Protein AF-A0ABD6PQJ9-F1 (afdb_monomer_lite)

Sequence (184 aa):
MIGGKHQQDISGNNNIQAGGDVINNITYYQNTDVDILSAIEKVLSGIYKNAQNGEEFTPIDTKSYTIENKINFNEISYFDPLEDFQEGYHYVKNQIKILSEVDPACETSITQHIKHYYRKIRRKNTNCSADKIIEKVCSEIETALIGKNTRLALEEQKAVEFVVFYIFAECKIFDKPPSDYASQ

Foldseek 3Di:
DDDDDDDDDDDDDDDPDDDDDPPPPPVPPPVLVVLLLVLLLLLLVLLLVVLPDDDDDDDDDDFDDALVLQCVVLVPPLCVVVVLLVVLLVSNVVSQVVVCVVPVCSVVSSLVSLLVLLVVQCVVCVPDRPHVSLVSSLVVSQVSSDDPDDHDDPSNSVSSSSSSSNSVRVVSDGDDDDNCSVVD

pLDDT: mean 75.44, std 20.18, range [30.66, 95.62]

Structure (mmCIF, N/CA/C/O backbone):
data_AF-A0ABD6PQJ9-F1
#
_entry.id   AF-A0ABD6PQJ9-F1
#
loop_
_atom_site.group_PDB
_atom_site.id
_atom_site.type_symbol
_atom_site.label_atom_id
_atom_site.label_alt_id
_atom_site.label_comp_id
_atom_site.label_asym_id
_atom_site.label_entity_id
_atom_site.label_seq_id
_atom_site.pdbx_PDB_ins_code
_atom_site.Cartn_x
_atom_site.Cartn_y
_atom_site.Cartn_z
_atom_site.occupancy
_atom_site.B_iso_or_equiv
_atom_site.auth_seq_id
_atom_site.auth_comp_id
_atom_site.auth_asym_id
_atom_site.auth_atom_id
_atom_site.pdbx_PDB_model_num
ATOM 1 N N . MET A 1 1 ? 26.852 38.034 -74.165 1.00 35.91 1 MET A N 1
ATOM 2 C CA . MET A 1 1 ? 28.115 37.752 -73.449 1.00 35.91 1 MET A CA 1
ATOM 3 C C . MET A 1 1 ? 27.789 37.442 -71.998 1.00 35.91 1 MET A C 1
ATOM 5 O O . MET A 1 1 ? 26.896 38.069 -71.447 1.00 35.91 1 MET A O 1
ATOM 9 N N . ILE A 1 2 ? 28.458 36.429 -71.451 1.00 37.91 2 ILE A N 1
ATOM 10 C CA . ILE A 1 2 ? 28.362 35.935 -70.069 1.00 37.91 2 ILE A CA 1
ATOM 11 C C . ILE A 1 2 ? 29.226 36.802 -69.137 1.00 37.91 2 ILE A C 1
ATOM 13 O O . ILE A 1 2 ? 30.293 37.241 -69.554 1.00 37.91 2 ILE A O 1
ATOM 17 N N . GLY A 1 3 ? 28.815 36.916 -67.867 1.00 30.66 3 GLY A N 1
ATOM 18 C CA . GLY A 1 3 ? 29.697 37.140 -66.703 1.00 30.66 3 GLY A CA 1
ATOM 19 C C . GLY A 1 3 ? 29.295 38.365 -65.874 1.00 30.66 3 GLY A C 1
ATOM 20 O O . GLY A 1 3 ? 29.015 39.406 -66.445 1.00 30.66 3 GLY A O 1
ATOM 21 N N . GLY A 1 4 ? 29.206 38.350 -64.542 1.00 32.69 4 GLY A N 1
ATOM 22 C CA . GLY A 1 4 ? 29.477 37.344 -63.515 1.00 32.69 4 GLY A CA 1
ATOM 23 C C . GLY A 1 4 ? 28.933 37.838 -62.155 1.00 32.69 4 GLY A C 1
ATOM 24 O O . GLY A 1 4 ? 28.539 38.993 -62.017 1.00 32.69 4 GLY A O 1
ATOM 25 N N . LYS A 1 5 ? 28.867 36.939 -61.166 1.00 39.75 5 LYS A N 1
ATOM 26 C CA . LYS A 1 5 ? 28.515 37.218 -59.758 1.00 39.75 5 LYS A CA 1
ATOM 27 C C . LYS A 1 5 ? 29.706 37.841 -59.005 1.00 39.75 5 LYS A C 1
ATOM 29 O O . LYS A 1 5 ? 30.825 37.427 -59.282 1.00 39.75 5 LYS A O 1
ATOM 34 N N . HIS A 1 6 ? 29.467 38.714 -58.015 1.00 36.19 6 HIS A N 1
ATOM 35 C CA . HIS A 1 6 ? 29.772 38.494 -56.580 1.00 36.19 6 HIS A CA 1
ATOM 36 C C . HIS A 1 6 ? 29.400 39.703 -55.677 1.00 36.19 6 HIS A C 1
ATOM 38 O O . HIS A 1 6 ? 29.420 40.847 -56.114 1.00 36.19 6 HIS A O 1
ATOM 44 N N . GLN A 1 7 ? 29.009 39.351 -54.441 1.00 37.91 7 GLN A N 1
ATOM 45 C CA . GLN A 1 7 ? 28.627 40.092 -53.208 1.00 37.91 7 GLN A CA 1
ATOM 46 C C . GLN A 1 7 ? 29.602 41.218 -52.783 1.00 37.91 7 GLN A C 1
ATOM 48 O O . GLN A 1 7 ? 30.703 41.251 -53.310 1.00 37.91 7 GLN A O 1
ATOM 53 N N . GLN A 1 8 ? 29.369 42.150 -51.842 1.00 38.12 8 GLN A N 1
ATOM 54 C CA . GLN A 1 8 ? 28.519 42.367 -50.641 1.00 38.12 8 GLN A CA 1
ATOM 55 C C . GLN A 1 8 ? 28.607 43.901 -50.366 1.00 38.12 8 GLN A C 1
ATOM 57 O O . GLN A 1 8 ? 29.565 44.526 -50.805 1.00 38.12 8 GLN A O 1
ATOM 62 N N . ASP A 1 9 ? 27.632 44.618 -49.810 1.00 34.25 9 ASP A N 1
ATOM 63 C CA . ASP A 1 9 ? 27.469 44.855 -48.368 1.00 34.25 9 ASP A CA 1
ATOM 64 C C . ASP A 1 9 ? 26.297 45.835 -48.203 1.00 34.25 9 ASP A C 1
ATOM 66 O O . ASP A 1 9 ? 26.314 46.904 -48.816 1.00 34.25 9 ASP A O 1
ATOM 70 N N . ILE A 1 10 ? 25.310 45.533 -47.355 1.00 43.66 10 ILE A N 1
ATOM 71 C CA . ILE A 1 10 ? 24.458 46.584 -46.785 1.00 43.66 10 ILE A CA 1
ATOM 72 C C . ILE A 1 10 ? 24.383 46.372 -45.277 1.00 43.66 10 ILE A C 1
ATOM 74 O O . ILE A 1 10 ? 23.707 45.483 -44.765 1.00 43.66 10 ILE A O 1
ATOM 78 N N . SER A 1 11 ? 25.161 47.232 -44.625 1.00 37.53 11 SER A N 1
ATOM 79 C CA . SER A 1 11 ? 25.113 47.682 -43.241 1.00 37.53 11 SER A CA 1
ATOM 80 C C . SER A 1 11 ? 23.721 47.586 -42.604 1.00 37.53 11 SER A C 1
ATOM 82 O O . SER A 1 11 ? 22.732 48.084 -43.142 1.00 37.53 11 SER A O 1
ATOM 84 N N . GLY A 1 12 ? 23.663 46.955 -41.431 1.00 36.12 12 GLY A N 1
ATOM 85 C CA . GLY A 1 12 ? 22.471 46.931 -40.597 1.00 36.12 12 GLY A CA 1
ATOM 86 C C . GLY A 1 12 ? 22.243 48.264 -39.889 1.00 36.12 12 GLY A C 1
ATOM 87 O O . GLY A 1 12 ? 23.181 48.860 -39.365 1.00 36.12 12 GLY A O 1
ATOM 88 N N . ASN A 1 13 ? 20.978 48.678 -39.802 1.00 35.19 13 ASN A N 1
ATOM 89 C CA . ASN A 1 13 ? 20.502 49.452 -38.663 1.00 35.19 13 ASN A CA 1
ATOM 90 C C . ASN A 1 13 ? 18.986 49.277 -38.458 1.00 35.19 13 ASN A C 1
ATOM 92 O O . ASN A 1 13 ? 18.188 49.599 -39.333 1.00 35.19 13 ASN A O 1
ATOM 96 N N . ASN A 1 14 ? 18.647 48.751 -37.282 1.00 49.12 14 ASN A N 1
ATOM 97 C CA . ASN A 1 14 ? 17.491 49.043 -36.434 1.00 49.12 14 ASN A CA 1
ATOM 98 C C . ASN A 1 14 ? 16.152 49.412 -37.093 1.00 49.12 14 ASN A C 1
ATOM 100 O O . ASN A 1 14 ? 15.878 50.582 -37.338 1.00 49.12 14 ASN A O 1
ATOM 104 N N . ASN A 1 15 ? 15.244 48.435 -37.144 1.00 42.53 15 ASN A N 1
ATOM 105 C CA . ASN A 1 15 ? 13.823 48.693 -36.919 1.00 42.53 15 ASN A CA 1
ATOM 106 C C . ASN A 1 15 ? 13.343 47.823 -35.755 1.00 42.53 15 ASN A C 1
ATOM 108 O O . ASN A 1 15 ? 13.145 46.617 -35.888 1.00 42.53 15 ASN A O 1
ATOM 112 N N . ILE A 1 16 ? 13.179 48.465 -34.597 1.00 52.53 16 ILE A N 1
ATOM 113 C CA . ILE A 1 16 ? 12.363 47.963 -33.495 1.00 52.53 16 ILE A CA 1
ATOM 114 C C . ILE A 1 16 ? 10.927 47.991 -34.015 1.00 52.53 16 ILE A C 1
ATOM 116 O O . ILE A 1 16 ? 10.339 49.063 -34.154 1.00 52.53 16 ILE A O 1
ATOM 120 N N . GLN A 1 17 ? 10.384 46.825 -34.360 1.00 41.28 17 GLN A N 1
ATOM 121 C CA . GLN A 1 17 ? 8.992 46.695 -34.763 1.00 41.28 17 GLN A CA 1
ATOM 122 C C . GLN A 1 17 ? 8.192 46.108 -33.602 1.00 41.28 17 GLN A C 1
ATOM 124 O O . GLN A 1 17 ? 8.378 44.962 -33.203 1.00 41.28 17 GLN A O 1
ATOM 129 N N . ALA A 1 18 ? 7.323 46.954 -33.051 1.00 48.88 18 ALA A N 1
ATOM 130 C CA . ALA A 1 18 ? 6.276 46.592 -32.116 1.00 48.88 18 ALA A CA 1
ATOM 131 C C . ALA A 1 18 ? 5.335 45.554 -32.744 1.00 48.88 18 ALA A C 1
ATOM 133 O O . ALA A 1 18 ? 4.901 45.715 -33.886 1.00 48.88 18 ALA A O 1
ATOM 134 N N . GLY A 1 19 ? 4.990 44.518 -31.984 1.00 32.66 19 GLY A N 1
ATOM 135 C CA . GLY A 1 19 ? 4.038 43.510 -32.423 1.00 32.66 19 GLY A CA 1
ATOM 136 C C . GLY A 1 19 ? 3.718 42.515 -31.323 1.00 32.66 19 GLY A C 1
ATOM 137 O O . GLY A 1 19 ? 4.463 41.564 -31.154 1.00 32.66 19 GLY A O 1
ATOM 138 N N . GLY A 1 20 ? 2.604 42.768 -30.631 1.00 34.31 20 GLY A N 1
ATOM 139 C CA . GLY A 1 20 ? 1.699 41.764 -30.065 1.00 34.31 20 GLY A CA 1
ATOM 140 C C . GLY A 1 20 ? 2.234 40.858 -28.960 1.00 34.31 20 GLY A C 1
ATOM 141 O O . GLY A 1 20 ? 3.180 40.103 -29.153 1.00 34.31 20 GLY A O 1
ATOM 142 N N . ASP A 1 21 ? 1.526 40.851 -27.832 1.00 46.44 21 ASP A N 1
ATOM 143 C CA . ASP A 1 21 ? 1.506 39.715 -26.915 1.00 46.44 21 ASP A CA 1
ATOM 144 C C . ASP A 1 21 ? 1.370 38.408 -27.705 1.00 46.44 21 ASP A C 1
ATOM 146 O O . ASP A 1 21 ? 0.304 38.079 -28.226 1.00 46.44 21 ASP A O 1
ATOM 150 N N . VAL A 1 22 ? 2.447 37.635 -27.757 1.00 43.25 22 VAL A N 1
ATOM 151 C CA . VAL A 1 22 ? 2.340 36.190 -27.897 1.00 43.25 22 VAL A CA 1
ATOM 152 C C . VAL A 1 22 ? 2.873 35.629 -26.597 1.00 43.25 22 VAL A C 1
ATOM 154 O O . VAL A 1 22 ? 4.026 35.219 -26.475 1.00 43.25 22 VAL A O 1
ATOM 157 N N . ILE A 1 23 ? 2.003 35.666 -25.588 1.00 39.78 23 ILE A N 1
ATOM 158 C CA . ILE A 1 23 ? 2.077 34.736 -24.473 1.00 39.78 23 ILE A CA 1
ATOM 159 C C . ILE A 1 23 ? 2.027 33.357 -25.129 1.00 39.78 23 ILE A C 1
ATOM 161 O O . ILE A 1 23 ? 0.961 32.870 -25.508 1.00 39.78 23 ILE A O 1
ATOM 165 N N . ASN A 1 24 ? 3.196 32.752 -25.328 1.00 37.09 24 ASN A N 1
ATOM 166 C CA . ASN A 1 24 ? 3.312 31.332 -25.606 1.00 37.09 24 ASN A CA 1
ATOM 167 C C . ASN A 1 24 ? 2.834 30.607 -24.343 1.00 37.09 24 ASN A C 1
ATOM 169 O O . ASN A 1 24 ? 3.630 30.114 -23.548 1.00 37.09 24 ASN A O 1
ATOM 173 N N . ASN A 1 25 ? 1.514 30.527 -24.174 1.00 45.28 25 ASN A N 1
ATOM 174 C CA . ASN A 1 25 ? 0.867 29.465 -23.425 1.00 45.28 25 ASN A CA 1
ATOM 175 C C . ASN A 1 25 ? 1.074 28.178 -24.229 1.00 45.28 25 ASN A C 1
ATOM 177 O O . ASN A 1 25 ? 0.141 27.598 -24.779 1.00 45.28 25 ASN A O 1
ATOM 181 N N . ILE A 1 26 ? 2.329 27.732 -24.315 1.00 42.25 26 ILE A N 1
ATOM 182 C CA . ILE A 1 26 ? 2.603 26.315 -24.465 1.00 42.25 26 ILE A CA 1
ATOM 183 C C . ILE A 1 26 ? 2.227 25.753 -23.104 1.00 42.25 26 ILE A C 1
ATOM 185 O O . ILE A 1 26 ? 3.038 25.697 -22.180 1.00 42.25 26 ILE A O 1
ATOM 189 N N . THR A 1 27 ? 0.947 25.426 -22.959 1.00 41.31 27 THR A N 1
ATOM 190 C CA . THR A 1 27 ? 0.491 24.500 -21.940 1.00 41.31 27 THR A CA 1
ATOM 191 C C . THR A 1 27 ? 1.287 23.227 -22.197 1.00 41.31 27 THR A C 1
ATOM 193 O O . THR A 1 27 ? 0.982 22.467 -23.116 1.00 41.31 27 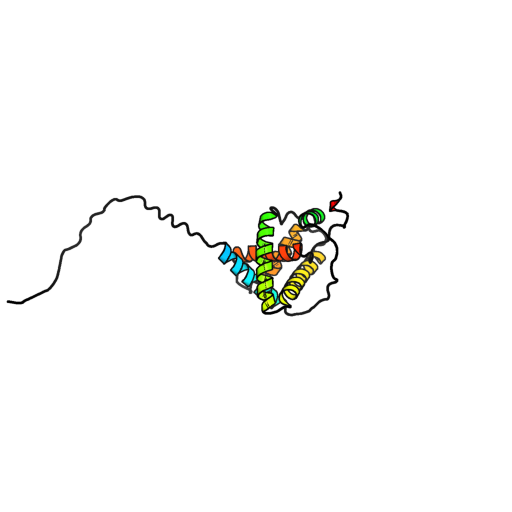THR A O 1
ATOM 196 N N . TYR A 1 28 ? 2.373 23.036 -21.448 1.00 39.91 28 TYR A N 1
ATOM 197 C CA . TYR A 1 28 ? 2.936 21.714 -21.254 1.00 39.91 28 TYR A CA 1
ATOM 198 C C . TYR A 1 28 ? 1.812 20.909 -20.611 1.00 39.91 28 TYR A C 1
ATOM 200 O O . TYR A 1 28 ? 1.615 20.953 -19.400 1.00 39.91 28 TYR A O 1
ATOM 208 N N . TYR A 1 29 ? 1.036 20.210 -21.433 1.00 38.34 29 TYR A N 1
ATOM 209 C CA . TYR A 1 29 ? 0.381 18.998 -20.986 1.00 38.34 29 TYR A CA 1
ATOM 210 C C . TYR A 1 29 ? 1.526 18.045 -20.642 1.00 38.34 29 TYR A C 1
ATOM 212 O O . TYR A 1 29 ? 2.012 17.304 -21.496 1.00 38.34 29 TYR A O 1
ATOM 220 N N . GLN A 1 30 ? 2.049 18.146 -19.415 1.00 47.19 30 GLN A N 1
ATOM 221 C CA . GLN A 1 30 ? 2.782 17.033 -18.835 1.00 47.19 30 GLN A CA 1
ATOM 222 C C . GLN A 1 30 ? 1.810 15.858 -18.899 1.00 47.19 30 GLN A C 1
ATOM 224 O O . GLN A 1 30 ? 0.688 15.962 -18.405 1.00 47.19 30 GLN A O 1
ATOM 229 N N . ASN A 1 31 ? 2.193 14.791 -19.596 1.00 54.22 31 ASN A N 1
ATOM 230 C CA . ASN A 1 31 ? 1.459 13.534 -19.569 1.00 54.22 31 ASN A CA 1
ATOM 231 C C . ASN A 1 31 ? 1.648 12.936 -18.170 1.00 54.22 31 ASN A C 1
ATOM 233 O O . ASN A 1 31 ? 2.436 12.011 -17.986 1.00 54.22 31 ASN A O 1
ATOM 237 N N . THR A 1 32 ? 0.944 13.495 -17.186 1.00 59.69 32 THR A N 1
ATOM 238 C CA . THR A 1 32 ? 0.988 13.090 -15.777 1.00 59.69 32 THR A CA 1
ATOM 239 C C . THR A 1 32 ? 0.762 11.591 -15.622 1.00 59.69 32 THR A C 1
ATOM 241 O O . THR A 1 32 ? 1.378 10.961 -14.767 1.00 59.69 32 THR A O 1
ATOM 244 N N . ASP A 1 33 ? -0.049 11.007 -16.505 1.00 58.62 33 ASP A N 1
ATOM 245 C CA . ASP A 1 33 ? -0.405 9.588 -16.494 1.00 58.62 33 ASP A CA 1
ATOM 246 C C . ASP A 1 33 ? 0.759 8.689 -16.943 1.00 58.62 33 ASP A C 1
ATOM 248 O O . ASP A 1 33 ? 0.963 7.597 -16.415 1.00 58.62 33 ASP A O 1
ATOM 252 N N . VAL A 1 34 ? 1.572 9.145 -17.900 1.00 66.06 34 VAL A N 1
ATOM 253 C CA . VAL A 1 34 ? 2.774 8.408 -18.326 1.00 66.06 34 VAL A CA 1
ATOM 254 C C . VAL A 1 34 ? 3.842 8.485 -17.236 1.00 66.06 34 VAL A C 1
ATOM 256 O O . VAL A 1 34 ? 4.491 7.480 -16.931 1.00 66.06 34 VAL A O 1
ATOM 259 N N . ASP A 1 35 ? 3.978 9.654 -16.610 1.00 79.00 35 ASP A N 1
ATOM 260 C CA . ASP A 1 35 ? 4.952 9.886 -15.546 1.00 79.00 35 ASP A CA 1
ATOM 261 C C . ASP A 1 35 ? 4.614 9.066 -14.286 1.00 79.00 35 ASP A C 1
ATOM 263 O O . ASP A 1 35 ? 5.501 8.424 -13.715 1.00 79.00 35 ASP A O 1
ATOM 267 N N . ILE A 1 36 ? 3.332 8.979 -13.898 1.00 81.88 36 ILE A N 1
ATOM 268 C CA . ILE A 1 36 ? 2.909 8.176 -12.739 1.00 81.88 36 ILE A CA 1
ATOM 269 C C . ILE A 1 36 ? 3.017 6.668 -12.995 1.00 81.88 36 ILE A C 1
ATOM 271 O O . ILE A 1 36 ? 3.452 5.938 -12.107 1.00 81.88 36 ILE A O 1
ATOM 275 N N . LEU A 1 37 ? 2.691 6.174 -14.197 1.00 81.75 37 LEU A N 1
ATOM 276 C CA . LEU A 1 37 ? 2.834 4.747 -14.520 1.00 81.75 37 LEU A CA 1
ATOM 277 C C . LEU A 1 37 ? 4.299 4.300 -14.472 1.00 81.75 37 LEU A C 1
ATOM 279 O O . LEU A 1 37 ? 4.600 3.248 -13.906 1.00 81.75 37 LEU A O 1
ATOM 283 N N . SER A 1 38 ? 5.201 5.122 -15.011 1.00 82.88 38 SER A N 1
ATOM 284 C CA . SER A 1 38 ? 6.649 4.903 -14.936 1.00 82.88 38 SER A CA 1
ATOM 285 C C . SER A 1 38 ? 7.150 4.921 -13.484 1.00 82.88 38 SER A C 1
ATOM 287 O O . SER A 1 38 ? 7.932 4.059 -13.070 1.00 82.88 38 SER A O 1
ATOM 289 N N . ALA A 1 39 ? 6.649 5.855 -12.668 1.00 84.81 39 ALA A N 1
ATOM 290 C CA . ALA A 1 39 ? 6.971 5.917 -11.246 1.00 84.81 39 ALA A CA 1
ATOM 291 C C . ALA A 1 39 ? 6.498 4.664 -10.486 1.00 84.81 39 ALA A C 1
ATOM 293 O O . ALA A 1 39 ? 7.264 4.098 -9.702 1.00 84.81 39 ALA A O 1
ATOM 294 N N . ILE A 1 40 ? 5.281 4.178 -10.761 1.00 86.94 40 ILE A N 1
ATOM 295 C CA . ILE A 1 40 ? 4.742 2.933 -10.190 1.00 86.94 40 ILE A CA 1
ATOM 296 C C . ILE A 1 40 ? 5.612 1.736 -10.576 1.00 86.94 40 ILE A C 1
ATOM 298 O O . ILE A 1 40 ? 6.006 0.967 -9.697 1.00 86.94 40 ILE A O 1
ATOM 302 N N . GLU A 1 41 ? 5.958 1.586 -11.856 1.00 87.62 41 GLU A N 1
ATOM 303 C CA . GLU A 1 41 ? 6.831 0.502 -12.322 1.00 87.62 41 GLU A CA 1
ATOM 304 C C . GLU A 1 41 ? 8.178 0.516 -11.582 1.00 87.62 41 GLU A C 1
ATOM 306 O O . GLU A 1 41 ? 8.652 -0.524 -11.103 1.00 87.62 41 GLU A O 1
ATOM 311 N N . LYS A 1 42 ? 8.777 1.702 -11.424 1.00 87.56 42 LYS A N 1
ATOM 312 C CA . LYS A 1 42 ? 10.055 1.875 -10.727 1.00 87.56 42 LYS A CA 1
ATOM 313 C C . LYS A 1 42 ? 9.961 1.534 -9.238 1.00 87.56 42 LYS A C 1
ATOM 315 O O . LYS A 1 42 ? 10.840 0.830 -8.729 1.00 87.56 42 LYS A O 1
ATOM 320 N N . VAL A 1 43 ? 8.905 1.978 -8.552 1.00 87.88 43 VAL A N 1
ATOM 321 C CA . VAL A 1 43 ? 8.642 1.659 -7.138 1.00 87.88 43 VAL A CA 1
ATOM 322 C C . VAL A 1 43 ? 8.446 0.156 -6.949 1.00 87.88 43 VAL A C 1
ATOM 324 O O . VAL A 1 43 ? 9.137 -0.448 -6.126 1.00 87.88 43 VAL A O 1
ATOM 327 N N . LEU A 1 44 ? 7.572 -0.471 -7.742 1.00 86.81 44 LEU A N 1
ATOM 328 C CA . LEU A 1 44 ? 7.308 -1.912 -7.669 1.00 86.81 44 LEU A CA 1
ATOM 329 C C . LEU A 1 44 ? 8.581 -2.722 -7.929 1.00 86.81 44 LEU A C 1
ATOM 331 O O . LEU A 1 44 ? 8.907 -3.623 -7.156 1.00 86.81 44 LEU A O 1
ATOM 335 N N . SER A 1 45 ? 9.352 -2.351 -8.953 1.00 84.00 45 SER A N 1
ATOM 336 C CA . SER A 1 45 ? 10.631 -2.990 -9.274 1.00 84.00 45 SER A CA 1
ATOM 337 C C . SER A 1 45 ? 11.647 -2.869 -8.137 1.00 84.00 45 SER A C 1
ATOM 339 O O . SER A 1 45 ? 12.390 -3.813 -7.862 1.00 84.00 45 SER A O 1
ATOM 341 N N . GLY A 1 46 ? 11.704 -1.715 -7.467 1.00 81.31 46 GLY A N 1
ATOM 342 C CA . GLY A 1 46 ? 12.584 -1.498 -6.320 1.00 81.31 46 GLY A CA 1
ATOM 343 C C . GLY A 1 46 ? 12.170 -2.318 -5.096 1.00 81.31 46 GLY A C 1
ATOM 344 O O . GLY A 1 46 ? 13.013 -2.990 -4.501 1.00 81.31 46 GLY A O 1
ATOM 345 N N . ILE A 1 47 ? 10.872 -2.341 -4.769 1.00 81.12 47 ILE A N 1
ATOM 346 C CA . ILE A 1 47 ? 10.327 -3.173 -3.684 1.00 81.12 47 ILE A CA 1
ATOM 347 C C . ILE A 1 47 ? 10.620 -4.646 -3.963 1.00 81.12 47 ILE A C 1
ATOM 349 O O . ILE A 1 47 ? 11.122 -5.352 -3.092 1.00 81.12 47 ILE A O 1
ATOM 353 N N . TYR A 1 48 ? 10.352 -5.100 -5.186 1.00 81.31 48 TYR A N 1
ATOM 354 C CA . TYR A 1 48 ? 10.558 -6.483 -5.590 1.00 81.31 48 TYR A CA 1
ATOM 355 C C . TYR A 1 48 ? 12.032 -6.910 -5.472 1.00 81.31 48 TYR A C 1
ATOM 357 O O . TYR A 1 48 ? 12.326 -7.953 -4.885 1.00 81.31 48 TYR A O 1
ATOM 365 N N . LYS A 1 49 ? 12.979 -6.068 -5.913 1.00 82.19 49 LYS A N 1
ATOM 366 C CA . LYS A 1 49 ? 14.424 -6.301 -5.711 1.00 82.19 49 LYS A CA 1
ATOM 367 C C . LYS A 1 49 ? 14.793 -6.434 -4.232 1.00 82.19 49 LYS A C 1
ATOM 369 O O . LYS A 1 49 ? 15.589 -7.302 -3.877 1.00 82.19 49 LYS A O 1
ATOM 374 N N . ASN A 1 50 ? 14.198 -5.611 -3.371 1.00 75.94 50 ASN A N 1
ATOM 375 C CA . ASN A 1 50 ? 14.428 -5.645 -1.925 1.00 75.94 50 ASN A CA 1
ATOM 376 C C . ASN A 1 50 ? 13.742 -6.841 -1.231 1.00 75.94 50 ASN A C 1
ATOM 378 O O . ASN A 1 50 ? 14.117 -7.209 -0.115 1.00 75.94 50 ASN A O 1
ATOM 382 N N . ALA A 1 51 ? 12.748 -7.455 -1.876 1.00 70.44 51 ALA A N 1
ATOM 383 C CA . ALA A 1 51 ? 11.910 -8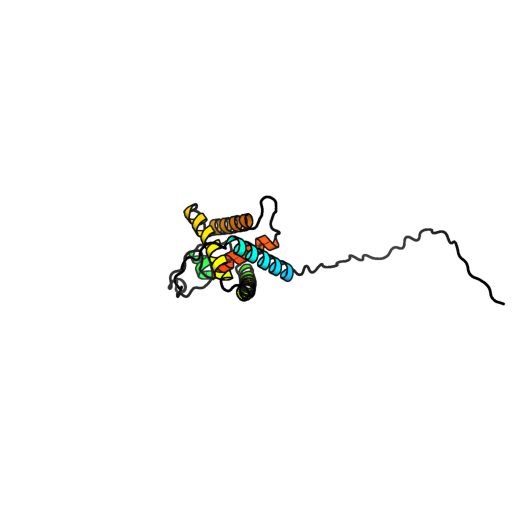.521 -1.335 1.00 70.44 51 ALA A CA 1
ATOM 384 C C . ALA A 1 51 ? 12.435 -9.947 -1.573 1.00 70.44 51 ALA A C 1
ATOM 386 O O . ALA A 1 51 ? 11.808 -10.890 -1.099 1.00 70.44 51 ALA A O 1
ATOM 387 N N . GLN A 1 52 ? 13.566 -10.123 -2.266 1.00 61.81 52 GLN A N 1
ATOM 388 C CA . GLN A 1 52 ? 14.127 -11.416 -2.709 1.00 61.81 52 GLN A CA 1
ATOM 389 C C . GLN A 1 52 ? 14.539 -12.410 -1.589 1.00 61.81 52 GLN A C 1
ATOM 391 O O . GLN A 1 52 ? 15.315 -13.327 -1.830 1.00 61.81 52 GLN A O 1
ATOM 396 N N . ASN A 1 53 ? 14.007 -12.294 -0.369 1.00 47.66 53 ASN A N 1
ATOM 397 C CA . ASN A 1 53 ? 14.180 -13.272 0.702 1.00 47.66 53 ASN A CA 1
ATOM 398 C C . ASN A 1 53 ? 12.850 -13.583 1.415 1.00 47.66 53 ASN A C 1
ATOM 400 O O . ASN A 1 53 ? 12.361 -12.778 2.206 1.00 47.66 53 ASN A O 1
ATOM 404 N N . GLY A 1 54 ? 12.354 -14.809 1.207 1.00 44.25 54 GLY A N 1
ATOM 405 C CA . GLY A 1 54 ? 11.440 -15.516 2.112 1.00 44.25 54 GLY A CA 1
ATOM 406 C C . GLY A 1 54 ? 9.965 -15.516 1.709 1.00 44.25 54 GLY A C 1
ATOM 407 O O . GLY A 1 54 ? 9.247 -14.545 1.935 1.00 44.25 54 GLY A O 1
ATOM 408 N N . GLU A 1 55 ? 9.485 -16.656 1.208 1.00 40.31 55 GLU A N 1
ATOM 409 C CA . GLU A 1 55 ? 8.052 -16.953 1.160 1.00 40.31 55 GLU A CA 1
ATOM 410 C C . GLU A 1 55 ? 7.553 -17.340 2.557 1.00 40.31 55 GLU A C 1
ATOM 412 O O . GLU A 1 55 ? 8.053 -18.275 3.182 1.00 40.31 55 GLU A O 1
ATOM 417 N N . GLU A 1 56 ? 6.538 -16.632 3.049 1.00 46.84 56 GLU A N 1
ATOM 418 C CA . GLU A 1 56 ? 5.824 -16.987 4.274 1.00 46.84 56 GLU A CA 1
ATOM 419 C C . GLU A 1 56 ? 4.355 -17.251 3.922 1.00 46.84 56 GLU A C 1
ATOM 421 O O . GLU A 1 56 ? 3.670 -16.384 3.365 1.00 46.84 56 GLU A O 1
ATOM 426 N N . PHE A 1 57 ? 3.880 -18.460 4.237 1.00 38.66 57 PHE A N 1
ATOM 427 C CA . PHE A 1 57 ? 2.520 -18.930 3.966 1.00 38.66 57 PHE A CA 1
ATOM 428 C C . PHE A 1 57 ? 1.462 -17.936 4.471 1.00 38.66 57 PHE A C 1
ATOM 430 O O . PHE A 1 57 ? 1.518 -17.458 5.607 1.00 38.66 57 PHE A O 1
ATOM 437 N N . THR A 1 58 ? 0.459 -17.654 3.636 1.00 44.84 58 THR A N 1
ATOM 438 C CA . THR A 1 58 ? -0.720 -16.874 4.033 1.00 44.84 58 THR A CA 1
ATOM 439 C C . THR A 1 58 ? -1.986 -17.708 3.846 1.00 44.84 58 THR A C 1
ATOM 441 O O . THR A 1 58 ? -2.201 -18.217 2.748 1.00 44.84 58 THR A O 1
ATOM 444 N N . PRO A 1 59 ? -2.826 -17.865 4.887 1.00 41.94 59 PRO A N 1
ATOM 445 C CA . PRO A 1 59 ? -4.136 -18.494 4.749 1.00 41.94 59 PRO A CA 1
ATOM 446 C C . PRO A 1 59 ? -5.018 -17.742 3.746 1.00 41.94 59 PRO A C 1
ATOM 448 O O . PRO A 1 59 ? -4.984 -16.510 3.695 1.00 41.94 59 PRO A O 1
ATOM 451 N N . ILE A 1 60 ? -5.831 -18.487 2.991 1.00 40.41 60 ILE A N 1
ATOM 452 C CA . ILE A 1 60 ? -6.814 -17.931 2.053 1.00 40.41 60 ILE A CA 1
ATOM 453 C C . ILE A 1 60 ? -7.909 -17.210 2.840 1.00 40.41 60 ILE A C 1
ATOM 455 O O . ILE A 1 60 ? -8.442 -17.721 3.825 1.00 40.41 60 ILE A O 1
ATOM 459 N N . ASP A 1 61 ? -8.226 -16.009 2.385 1.00 47.97 61 ASP A N 1
ATOM 460 C CA . ASP A 1 61 ? -9.194 -15.111 2.985 1.00 47.97 61 ASP A CA 1
ATOM 461 C C . ASP A 1 61 ? -10.535 -15.180 2.251 1.00 47.97 61 ASP A C 1
ATOM 463 O O . ASP A 1 61 ? -10.576 -15.003 1.038 1.00 47.97 61 ASP A O 1
ATOM 467 N N . THR A 1 62 ? -11.623 -15.449 2.974 1.00 50.41 62 THR A N 1
ATOM 468 C CA . THR A 1 62 ? -12.944 -15.743 2.386 1.00 50.41 62 THR A CA 1
ATOM 469 C C . THR A 1 62 ? -14.060 -14.786 2.820 1.00 50.41 62 THR A C 1
ATOM 471 O O . THR A 1 62 ? -15.216 -15.007 2.464 1.00 50.41 62 THR A O 1
ATOM 474 N N . LYS A 1 63 ? -13.764 -13.730 3.593 1.00 60.25 63 LYS A N 1
ATOM 475 C CA . LYS A 1 63 ? -14.790 -12.798 4.104 1.00 60.25 63 LYS A CA 1
ATOM 476 C C . LYS A 1 63 ? -14.996 -11.605 3.166 1.00 60.25 63 LYS A C 1
ATOM 478 O O . LYS A 1 63 ? -14.033 -10.949 2.789 1.00 60.25 63 LYS A O 1
ATOM 483 N N . SER A 1 64 ? -16.253 -11.288 2.850 1.00 67.38 64 SER A N 1
ATOM 484 C CA . SER A 1 64 ? -16.633 -10.108 2.061 1.00 67.38 64 SER A CA 1
ATOM 485 C C . SER A 1 64 ? -16.626 -8.827 2.904 1.00 67.38 64 SER A C 1
ATOM 487 O O . SER A 1 64 ? -17.197 -8.812 3.993 1.00 67.38 64 SER A O 1
ATOM 489 N N . TYR A 1 65 ? -16.036 -7.749 2.387 1.00 75.12 65 TYR A N 1
ATOM 490 C CA . TYR A 1 65 ? -16.057 -6.393 2.956 1.00 75.12 65 TYR A CA 1
ATOM 491 C C . TYR A 1 65 ? -15.902 -5.359 1.823 1.00 75.12 65 TYR A C 1
ATOM 493 O O . TYR A 1 65 ? -15.529 -5.729 0.709 1.00 75.12 65 TYR A O 1
ATOM 501 N N . THR A 1 66 ? -16.163 -4.078 2.101 1.00 83.69 66 THR A N 1
ATOM 502 C CA . THR A 1 66 ? -15.818 -2.963 1.198 1.00 83.69 66 THR A CA 1
ATOM 503 C C . THR A 1 66 ? -14.618 -2.187 1.743 1.00 83.69 66 THR A C 1
ATOM 505 O O . THR A 1 66 ? -14.353 -2.220 2.950 1.00 83.69 66 THR A O 1
ATOM 508 N N . ILE A 1 67 ? -13.876 -1.497 0.875 1.00 84.75 67 ILE A N 1
ATOM 509 C CA . ILE A 1 67 ? -12.694 -0.723 1.286 1.00 84.75 67 ILE A CA 1
ATOM 510 C C . ILE A 1 67 ? -13.098 0.357 2.301 1.00 84.75 67 ILE A C 1
ATOM 512 O O . ILE A 1 67 ? -12.432 0.508 3.321 1.00 84.75 67 ILE A O 1
ATOM 516 N N . GLU A 1 68 ? -14.238 1.011 2.093 1.00 87.44 68 GLU A N 1
ATOM 517 C CA . GLU A 1 68 ? -14.832 2.020 2.977 1.00 87.44 68 GLU A CA 1
ATOM 518 C C . GLU A 1 68 ? -15.103 1.446 4.372 1.00 87.44 68 GLU A C 1
ATOM 520 O O . GLU A 1 68 ? -14.705 2.027 5.377 1.00 87.44 68 GLU A O 1
ATOM 525 N N . ASN A 1 69 ? -15.694 0.248 4.451 1.00 87.38 69 ASN A N 1
ATOM 526 C CA . ASN A 1 69 ? -15.933 -0.421 5.730 1.00 87.38 69 ASN A CA 1
ATOM 527 C C . ASN A 1 69 ? -14.630 -0.719 6.470 1.00 87.38 69 ASN A C 1
ATOM 529 O O . ASN A 1 69 ? -14.568 -0.641 7.696 1.00 87.38 69 ASN A O 1
ATOM 533 N N . LYS A 1 70 ? -13.571 -1.057 5.733 1.00 88.94 70 LYS A N 1
ATOM 534 C CA . LYS A 1 70 ? -12.258 -1.292 6.323 1.00 88.94 70 LYS A CA 1
ATOM 535 C C . LYS A 1 70 ? -11.598 0.006 6.795 1.00 88.94 70 LYS A C 1
ATOM 537 O O . LYS A 1 70 ? -10.976 -0.008 7.856 1.00 88.94 70 LYS A O 1
ATOM 542 N N . ILE A 1 71 ? -11.730 1.092 6.036 1.00 89.31 71 ILE A N 1
ATOM 543 C CA . ILE A 1 71 ? -11.259 2.432 6.412 1.00 89.31 71 ILE A CA 1
ATOM 544 C C . ILE A 1 71 ? -11.946 2.873 7.705 1.00 89.31 71 ILE A C 1
ATOM 546 O O . ILE A 1 71 ? -11.258 3.169 8.679 1.00 89.31 71 ILE A O 1
ATOM 550 N N . ASN A 1 72 ? -13.277 2.792 7.751 1.00 89.88 72 ASN A N 1
ATOM 551 C CA . ASN A 1 72 ? -14.075 3.163 8.918 1.00 89.88 72 ASN A CA 1
ATOM 552 C C . ASN A 1 72 ? -13.727 2.307 10.143 1.00 89.88 72 ASN A C 1
ATOM 554 O O . ASN A 1 72 ? -13.498 2.841 11.224 1.00 89.88 72 ASN A O 1
ATOM 558 N N . PHE A 1 73 ? -13.618 0.985 9.979 1.00 91.75 73 PHE A N 1
ATOM 559 C CA . PHE A 1 73 ? -13.294 0.076 11.082 1.00 91.75 73 PHE A CA 1
ATOM 560 C C . PHE A 1 73 ? -11.896 0.304 11.674 1.00 91.75 73 PHE A C 1
ATOM 562 O O . PHE A 1 73 ? -11.693 0.090 12.866 1.00 91.75 73 PHE A O 1
ATOM 569 N N . ASN A 1 74 ? -10.928 0.716 10.851 1.00 90.62 74 ASN A N 1
ATOM 570 C CA . ASN A 1 74 ? -9.568 1.014 11.306 1.00 90.62 74 ASN A CA 1
ATOM 571 C C . ASN A 1 74 ? -9.354 2.508 11.608 1.00 90.62 74 ASN A C 1
ATOM 573 O O . ASN A 1 74 ? -8.219 2.885 11.897 1.00 90.62 74 ASN A O 1
ATOM 577 N N . GLU A 1 75 ? -10.407 3.332 11.535 1.00 92.94 75 GLU A N 1
ATOM 578 C CA . GLU A 1 75 ? -10.368 4.782 11.772 1.00 92.94 75 GLU A CA 1
ATOM 579 C C . GLU A 1 75 ? -9.274 5.486 10.941 1.00 92.94 75 GLU A C 1
ATOM 581 O O . GLU A 1 75 ? -8.470 6.261 11.460 1.00 92.94 75 GLU A O 1
ATOM 586 N N . ILE A 1 76 ? -9.201 5.159 9.646 1.00 93.06 76 ILE A N 1
ATOM 587 C CA . ILE A 1 76 ? -8.191 5.694 8.722 1.00 93.06 76 ILE A CA 1
ATOM 588 C C . ILE A 1 76 ? -8.728 6.961 8.054 1.00 93.06 76 ILE A C 1
ATOM 590 O O . ILE A 1 76 ? -9.752 6.909 7.382 1.00 93.06 76 ILE A O 1
ATOM 594 N N . SER A 1 77 ? -8.013 8.076 8.182 1.00 94.56 77 SER A N 1
ATOM 595 C CA . SER A 1 77 ? -8.288 9.307 7.426 1.00 94.56 77 SER A CA 1
ATOM 596 C C . SER A 1 77 ? -7.254 9.583 6.332 1.00 94.56 77 SER A C 1
ATOM 598 O O . SER A 1 77 ? -7.491 10.407 5.458 1.00 94.56 77 SER A O 1
ATOM 600 N N . TYR A 1 78 ? -6.136 8.846 6.322 1.00 94.19 78 TYR A N 1
ATOM 601 C CA . TYR A 1 78 ? -5.050 9.006 5.346 1.00 94.19 78 TYR A CA 1
ATOM 602 C C . TYR A 1 78 ? -5.512 8.896 3.884 1.00 94.19 78 TYR A C 1
ATOM 604 O O . TYR A 1 78 ? -4.934 9.520 3.004 1.00 94.19 78 TYR A O 1
ATOM 612 N N . PHE A 1 79 ? -6.536 8.081 3.623 1.00 90.94 79 PHE A N 1
ATOM 613 C CA . PHE A 1 79 ? -7.041 7.816 2.275 1.00 90.94 79 PHE A CA 1
ATOM 614 C C . PHE A 1 79 ? -8.211 8.726 1.871 1.00 90.94 79 PHE A C 1
ATOM 616 O O . PHE A 1 79 ? -8.998 8.330 1.022 1.00 90.94 79 PHE A O 1
ATOM 623 N N . ASP A 1 80 ? -8.373 9.895 2.495 1.00 89.56 80 ASP A N 1
ATOM 624 C CA . ASP A 1 80 ? -9.402 10.882 2.141 1.00 89.56 80 ASP A CA 1
ATOM 625 C C . ASP A 1 80 ? -8.816 11.964 1.201 1.00 89.56 80 ASP A C 1
ATOM 627 O O . ASP A 1 80 ? -7.841 12.619 1.589 1.00 89.56 80 ASP A O 1
ATOM 631 N N . PRO A 1 81 ? -9.362 12.182 -0.016 1.00 89.00 81 PRO A N 1
ATOM 632 C CA . PRO A 1 81 ? -10.510 11.500 -0.624 1.00 89.00 81 PRO A CA 1
ATOM 633 C C . PRO A 1 81 ? -10.156 10.127 -1.217 1.00 89.00 81 PRO A C 1
ATOM 635 O O . PRO A 1 81 ? -9.101 9.934 -1.822 1.00 89.00 81 PRO A O 1
ATOM 638 N N . LEU A 1 82 ? -11.071 9.164 -1.072 1.00 85.81 82 LEU A N 1
ATOM 639 C CA . LEU A 1 82 ? -10.841 7.766 -1.462 1.00 85.81 82 LEU A CA 1
ATOM 640 C C . LEU A 1 82 ? -10.696 7.593 -2.978 1.00 85.81 82 LEU A C 1
ATOM 642 O O . LEU A 1 82 ? -9.983 6.697 -3.436 1.00 85.81 82 LEU A O 1
ATOM 646 N N . GLU A 1 83 ? -11.359 8.445 -3.753 1.00 85.00 83 GLU A N 1
ATOM 647 C CA . GLU A 1 83 ? -11.365 8.415 -5.213 1.00 85.00 83 GLU A CA 1
ATOM 648 C C . GLU A 1 83 ? -9.944 8.516 -5.792 1.00 85.00 83 GLU A C 1
ATOM 650 O O . GLU A 1 83 ? -9.595 7.752 -6.697 1.00 85.00 83 GLU A O 1
ATOM 655 N N . ASP A 1 84 ? -9.095 9.367 -5.203 1.00 82.38 84 ASP A N 1
ATOM 656 C CA . ASP A 1 84 ? -7.705 9.570 -5.635 1.00 82.38 84 ASP A CA 1
ATOM 657 C C . ASP A 1 84 ? -6.876 8.280 -5.505 1.00 82.38 84 ASP A C 1
ATOM 659 O O . ASP A 1 84 ? -5.998 7.985 -6.322 1.00 82.38 84 ASP A O 1
ATOM 663 N N . PHE A 1 85 ? -7.174 7.469 -4.487 1.00 87.44 85 PHE A N 1
ATOM 664 C CA . PHE A 1 85 ? -6.494 6.201 -4.229 1.00 87.44 85 PHE A CA 1
ATOM 665 C C . PHE A 1 85 ? -7.083 5.039 -5.036 1.00 87.44 85 PHE A C 1
ATOM 667 O O . PHE A 1 85 ? -6.351 4.118 -5.413 1.00 87.44 85 PHE A O 1
ATOM 674 N N . GLN A 1 86 ? -8.383 5.070 -5.343 1.00 82.06 86 GLN A N 1
ATOM 675 C CA . GLN A 1 86 ? -9.033 4.072 -6.200 1.00 82.06 86 GLN A CA 1
ATOM 676 C C . GLN A 1 86 ? -8.486 4.105 -7.631 1.00 82.06 86 GLN A C 1
ATOM 678 O O . GLN A 1 86 ? -8.263 3.048 -8.227 1.00 82.06 86 GLN A O 1
ATOM 683 N N . 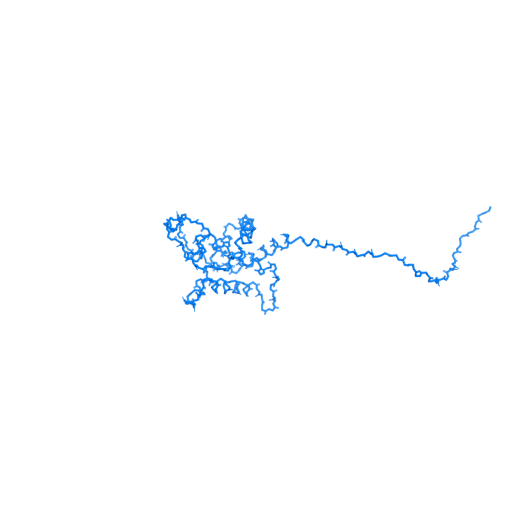GLU A 1 87 ? -8.197 5.292 -8.165 1.00 79.94 87 GLU A N 1
ATOM 684 C CA . GLU A 1 87 ? -7.517 5.424 -9.454 1.00 79.94 87 GLU A CA 1
ATOM 685 C C . GLU A 1 87 ? -6.117 4.781 -9.404 1.00 79.94 87 GLU A C 1
ATOM 687 O O . GLU A 1 87 ? -5.781 3.911 -10.217 1.00 79.94 87 GLU A O 1
ATOM 692 N N . GLY A 1 88 ? -5.342 5.110 -8.363 1.00 79.69 88 GLY A N 1
ATOM 693 C CA . GLY A 1 88 ? -4.030 4.522 -8.088 1.00 79.69 88 GLY A CA 1
ATOM 694 C C . GLY A 1 88 ? -4.046 2.994 -7.963 1.00 79.69 88 GLY A C 1
ATOM 695 O O . GLY A 1 88 ? -3.151 2.320 -8.481 1.00 79.69 88 GLY A O 1
ATOM 696 N N . TYR A 1 89 ? -5.086 2.423 -7.345 1.00 88.88 89 TYR A N 1
ATOM 697 C CA . TYR A 1 89 ? -5.268 0.972 -7.236 1.00 88.88 89 TYR A CA 1
ATOM 698 C C . TYR A 1 89 ? -5.287 0.297 -8.611 1.00 88.88 89 TYR A C 1
ATOM 700 O O . TYR A 1 89 ? -4.617 -0.721 -8.806 1.00 88.88 89 TYR A O 1
ATOM 708 N N . HIS A 1 90 ? -6.016 0.860 -9.579 1.00 85.38 90 HIS A N 1
ATOM 709 C CA . HIS A 1 90 ? -6.098 0.291 -10.923 1.00 85.38 90 HIS A CA 1
ATOM 710 C C . HIS A 1 90 ? -4.751 0.334 -11.648 1.00 85.38 90 HIS A C 1
ATOM 712 O O . HIS A 1 90 ? -4.375 -0.659 -12.281 1.00 85.38 90 HIS A O 1
ATOM 718 N N . TYR A 1 91 ? -3.995 1.425 -11.503 1.00 86.81 91 TYR A N 1
ATOM 719 C CA . TYR A 1 91 ? -2.653 1.541 -12.075 1.00 86.81 91 TYR A CA 1
ATOM 720 C C . TYR A 1 91 ? -1.681 0.518 -11.482 1.00 86.81 91 TYR A C 1
ATOM 722 O O . TYR A 1 91 ? -1.019 -0.207 -12.230 1.00 86.81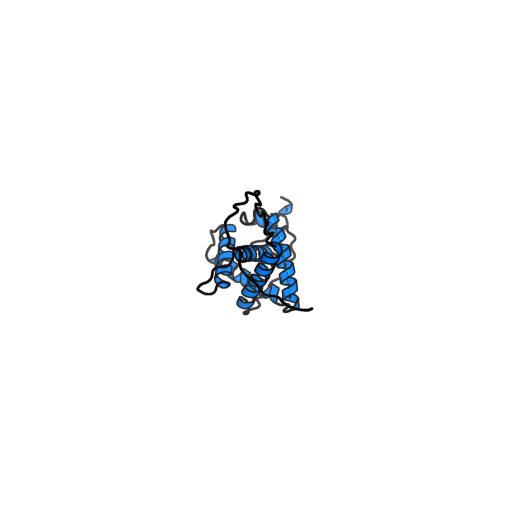 91 TYR A O 1
ATOM 730 N N . VAL A 1 92 ? -1.648 0.389 -10.152 1.00 90.62 92 VAL A N 1
ATOM 731 C 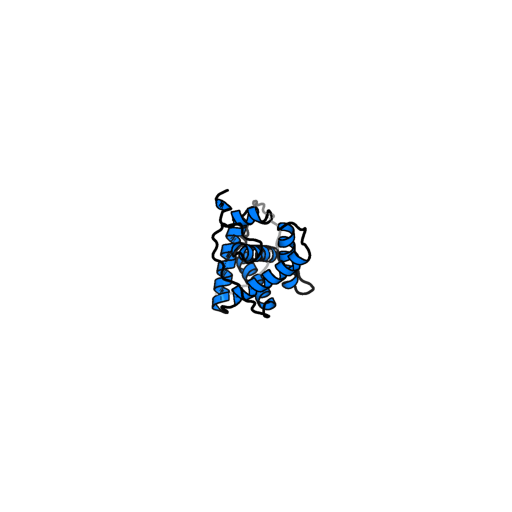CA . VAL A 1 92 ? -0.791 -0.587 -9.463 1.00 90.62 92 VAL A CA 1
ATOM 732 C C . VAL A 1 92 ? -1.164 -2.015 -9.848 1.00 90.62 92 VAL A C 1
ATOM 734 O O . VAL A 1 92 ? -0.283 -2.803 -10.186 1.00 90.62 92 VAL A O 1
ATOM 737 N N . LYS A 1 93 ? -2.459 -2.349 -9.871 1.00 91.69 93 LYS A N 1
ATOM 738 C CA . LYS A 1 93 ? -2.937 -3.685 -10.249 1.00 91.69 93 LYS A CA 1
ATOM 739 C C . LYS A 1 93 ? -2.516 -4.072 -11.665 1.00 91.69 93 LYS A C 1
ATOM 741 O O . LYS A 1 93 ? -2.071 -5.197 -11.888 1.00 91.69 93 LYS A O 1
ATOM 746 N N . ASN A 1 94 ? -2.637 -3.148 -12.619 1.00 88.62 94 ASN A N 1
ATOM 747 C CA . ASN A 1 94 ? -2.212 -3.398 -13.994 1.00 88.62 94 ASN A CA 1
ATOM 748 C C . ASN A 1 94 ? -0.694 -3.594 -14.086 1.00 88.62 94 ASN A C 1
ATOM 750 O O . ASN A 1 94 ? -0.246 -4.519 -14.759 1.00 88.62 94 ASN A O 1
ATOM 754 N N . GLN A 1 95 ? 0.094 -2.779 -13.382 1.00 90.38 95 GLN A N 1
ATOM 755 C CA . GLN A 1 95 ? 1.552 -2.917 -13.379 1.00 90.38 95 GLN A CA 1
ATOM 756 C C . GLN A 1 95 ? 2.017 -4.214 -12.705 1.00 90.38 95 GLN A C 1
ATOM 758 O O . GLN A 1 95 ? 2.877 -4.909 -13.241 1.00 90.38 95 GLN A O 1
ATOM 763 N N . ILE A 1 96 ? 1.397 -4.614 -11.590 1.00 89.62 96 ILE A N 1
ATOM 764 C CA . ILE A 1 96 ? 1.644 -5.922 -10.967 1.00 89.62 96 ILE A CA 1
ATOM 765 C C . ILE A 1 96 ? 1.322 -7.053 -11.941 1.00 89.62 96 ILE A C 1
ATOM 767 O O . ILE A 1 96 ? 2.101 -7.999 -12.034 1.00 89.62 96 ILE A O 1
ATOM 771 N N . LYS A 1 97 ? 0.218 -6.960 -12.693 1.00 89.19 97 LYS A N 1
ATOM 772 C CA . LYS A 1 97 ? -0.129 -7.962 -13.706 1.00 89.19 97 LYS A CA 1
ATOM 773 C C . LYS A 1 97 ? 0.968 -8.088 -14.767 1.00 89.19 97 LYS A C 1
ATOM 775 O O . LYS A 1 97 ? 1.385 -9.206 -15.039 1.00 89.19 97 LYS A O 1
ATOM 780 N N . ILE A 1 98 ? 1.459 -6.968 -15.303 1.00 88.50 98 ILE A N 1
ATOM 781 C CA . ILE A 1 98 ? 2.544 -6.950 -16.300 1.00 88.50 98 ILE A CA 1
ATOM 782 C C . ILE A 1 98 ? 3.824 -7.566 -15.716 1.00 88.50 98 ILE A C 1
ATOM 784 O O . ILE A 1 98 ? 4.419 -8.453 -16.322 1.00 88.50 98 ILE A O 1
ATOM 788 N N . LEU A 1 99 ? 4.232 -7.154 -14.512 1.00 86.75 99 LEU A N 1
ATOM 789 C CA . LEU A 1 99 ? 5.412 -7.715 -13.845 1.00 86.75 99 LEU A CA 1
ATOM 790 C C . LEU A 1 99 ? 5.255 -9.217 -13.562 1.00 86.75 99 LEU A C 1
ATOM 792 O O . LEU A 1 99 ? 6.222 -9.970 -13.666 1.00 86.75 99 LEU A O 1
ATOM 796 N N . SER A 1 100 ? 4.033 -9.659 -13.263 1.00 88.19 100 SER A N 1
ATOM 797 C CA . SER A 1 100 ? 3.719 -11.064 -12.994 1.00 88.19 100 SER A CA 1
ATOM 798 C C . SER A 1 100 ? 3.758 -11.952 -14.241 1.00 88.19 100 SER A C 1
ATOM 800 O O . SER A 1 100 ? 3.886 -13.168 -14.112 1.00 88.19 100 SER A O 1
ATOM 802 N N . GLU A 1 101 ? 3.688 -11.377 -15.448 1.00 89.75 101 GLU A N 1
ATOM 803 C CA . GLU A 1 101 ? 3.945 -12.112 -16.698 1.00 89.75 101 GLU A CA 1
ATOM 804 C C . GLU A 1 101 ? 5.425 -12.506 -16.828 1.00 89.75 101 GLU A C 1
ATOM 806 O O . GLU A 1 101 ? 5.738 -13.533 -17.431 1.00 89.75 101 GLU A O 1
ATOM 811 N N . VAL A 1 102 ? 6.333 -11.715 -16.241 1.00 88.44 102 VAL A N 1
ATOM 812 C CA . VAL A 1 102 ? 7.778 -11.993 -16.208 1.00 88.44 102 VAL A CA 1
ATOM 813 C C . VAL A 1 102 ? 8.142 -12.885 -15.020 1.00 88.44 102 VAL A C 1
ATOM 815 O O . VAL A 1 102 ? 8.889 -13.849 -15.187 1.00 88.44 102 VAL A O 1
ATOM 818 N N . ASP A 1 103 ? 7.612 -12.583 -13.832 1.00 82.56 103 ASP A N 1
ATOM 819 C CA . ASP A 1 103 ? 7.756 -13.414 -12.635 1.00 82.56 103 ASP A CA 1
ATOM 820 C C . ASP A 1 103 ? 6.428 -13.542 -11.866 1.00 82.56 103 ASP A C 1
ATOM 822 O O . ASP A 1 103 ? 6.043 -12.610 -11.151 1.00 82.56 103 ASP A O 1
ATOM 826 N N . PRO A 1 104 ? 5.767 -14.714 -11.906 1.00 87.06 104 PRO A N 1
ATOM 827 C CA . PRO A 1 104 ? 4.516 -14.960 -11.188 1.00 87.06 104 PRO A CA 1
ATOM 828 C C . PRO A 1 104 ? 4.581 -14.733 -9.669 1.00 87.06 104 PRO A C 1
ATOM 830 O O . PRO A 1 104 ? 3.541 -14.539 -9.038 1.00 87.06 104 PRO A O 1
ATOM 833 N N . ALA A 1 105 ? 5.771 -14.762 -9.057 1.00 85.44 105 ALA A N 1
ATOM 834 C CA . ALA A 1 105 ? 5.937 -14.523 -7.623 1.00 85.44 105 ALA A CA 1
ATOM 835 C C . ALA A 1 105 ? 5.949 -13.029 -7.245 1.00 85.44 105 ALA A C 1
ATOM 837 O O . ALA A 1 105 ? 5.866 -12.705 -6.056 1.00 85.44 105 ALA A O 1
ATOM 838 N N . CYS A 1 106 ? 6.006 -12.117 -8.224 1.00 85.56 106 CYS A N 1
ATOM 839 C CA . CYS A 1 106 ? 6.194 -10.680 -8.016 1.00 85.56 106 CYS A CA 1
ATOM 840 C C . CYS A 1 106 ? 5.213 -10.083 -6.997 1.00 85.56 106 CYS A C 1
ATOM 842 O O . CYS A 1 106 ? 5.632 -9.472 -6.007 1.00 85.56 106 CYS A O 1
ATOM 844 N N . GLU A 1 107 ? 3.911 -10.314 -7.187 1.00 88.88 107 GLU A N 1
ATOM 845 C CA . GLU A 1 107 ? 2.873 -9.801 -6.289 1.00 88.88 107 GLU A CA 1
ATOM 846 C C . GLU A 1 107 ? 3.057 -10.306 -4.852 1.00 88.88 107 GLU A C 1
ATOM 848 O O . GLU A 1 107 ? 2.939 -9.541 -3.887 1.00 88.88 107 GLU A O 1
ATOM 853 N N . THR A 1 108 ? 3.383 -11.591 -4.702 1.00 86.94 108 THR A N 1
ATOM 854 C CA . THR A 1 108 ? 3.590 -12.212 -3.390 1.00 86.94 108 THR A CA 1
ATOM 855 C C . THR A 1 108 ? 4.804 -11.603 -2.699 1.00 86.94 108 THR A C 1
ATOM 857 O O . THR A 1 108 ? 4.708 -11.218 -1.532 1.00 86.94 108 THR A O 1
ATOM 860 N N . SER A 1 109 ? 5.923 -11.442 -3.406 1.00 84.06 109 SER A N 1
ATOM 861 C CA . SER A 1 109 ? 7.137 -10.828 -2.861 1.00 84.06 109 SER A CA 1
ATOM 862 C C . SER A 1 109 ? 6.895 -9.385 -2.409 1.00 84.06 109 SER A C 1
ATOM 864 O O . SER A 1 109 ? 7.224 -9.036 -1.272 1.00 84.06 109 SER A O 1
ATOM 866 N N . ILE A 1 110 ? 6.246 -8.565 -3.242 1.00 89.00 110 ILE A N 1
ATOM 867 C CA . ILE A 1 110 ? 5.894 -7.174 -2.908 1.00 89.00 110 ILE A CA 1
ATOM 868 C C . ILE A 1 110 ? 4.985 -7.132 -1.674 1.00 89.00 110 ILE A C 1
ATOM 870 O O . ILE A 1 110 ? 5.249 -6.400 -0.714 1.00 89.00 110 ILE A O 1
ATOM 874 N N . THR A 1 111 ? 3.961 -7.986 -1.655 1.00 90.38 111 THR A N 1
ATOM 875 C CA . THR A 1 111 ? 3.021 -8.100 -0.537 1.00 90.38 111 THR A CA 1
ATOM 876 C C . THR A 1 111 ? 3.729 -8.443 0.771 1.00 90.38 111 THR A C 1
ATOM 878 O O . THR A 1 111 ? 3.487 -7.804 1.799 1.00 90.38 111 THR A O 1
ATOM 881 N N . GLN A 1 112 ? 4.607 -9.450 0.771 1.00 88.00 112 GLN A N 1
ATOM 882 C CA . GLN A 1 112 ? 5.305 -9.872 1.988 1.00 88.00 112 GLN A CA 1
ATOM 883 C C . GLN A 1 112 ? 6.279 -8.806 2.488 1.00 88.00 112 GLN A C 1
ATOM 885 O O . GLN A 1 112 ? 6.378 -8.590 3.699 1.00 88.00 112 GLN A O 1
ATOM 890 N N . HIS A 1 113 ? 6.936 -8.090 1.577 1.00 89.38 113 HIS A N 1
ATOM 891 C CA . HIS A 1 113 ? 7.843 -7.007 1.933 1.00 89.38 113 HIS A CA 1
ATOM 892 C C . HIS A 1 113 ? 7.118 -5.863 2.655 1.00 89.38 113 HIS A C 1
ATOM 894 O O . HIS A 1 113 ? 7.527 -5.439 3.738 1.00 89.38 113 HIS A O 1
ATOM 900 N N . ILE A 1 114 ? 5.972 -5.424 2.131 1.00 91.81 114 ILE A N 1
ATOM 901 C CA . ILE A 1 114 ? 5.171 -4.364 2.763 1.00 91.81 114 ILE A CA 1
ATOM 902 C C . ILE A 1 114 ? 4.584 -4.848 4.094 1.00 91.81 114 ILE A C 1
ATOM 904 O O . ILE A 1 114 ? 4.639 -4.137 5.103 1.00 91.81 114 ILE A O 1
ATOM 908 N N . LYS A 1 115 ? 4.109 -6.100 4.158 1.00 91.50 115 LYS A N 1
ATOM 909 C CA . LYS A 1 115 ? 3.666 -6.720 5.418 1.00 91.50 115 LYS A CA 1
ATOM 910 C C . LYS A 1 115 ? 4.771 -6.765 6.465 1.00 91.50 115 LYS A C 1
ATOM 912 O O . LYS A 1 115 ? 4.479 -6.602 7.652 1.00 91.50 115 LYS A O 1
ATOM 917 N N . HIS A 1 116 ? 6.019 -6.999 6.063 1.00 90.38 116 HIS A N 1
ATOM 918 C CA . HIS A 1 116 ? 7.154 -6.988 6.976 1.00 90.38 116 HIS A CA 1
ATOM 919 C C . HIS A 1 116 ? 7.317 -5.612 7.635 1.00 90.38 116 HIS A C 1
ATOM 921 O O . HIS A 1 116 ? 7.330 -5.535 8.869 1.00 90.38 116 HIS A O 1
ATOM 927 N N . TYR A 1 117 ? 7.357 -4.532 6.845 1.00 90.94 117 TYR A N 1
ATOM 928 C CA . TYR A 1 117 ? 7.422 -3.167 7.380 1.00 90.94 117 TYR A CA 1
ATOM 929 C C . TYR A 1 117 ? 6.232 -2.850 8.278 1.00 90.94 117 TYR A C 1
ATOM 931 O O .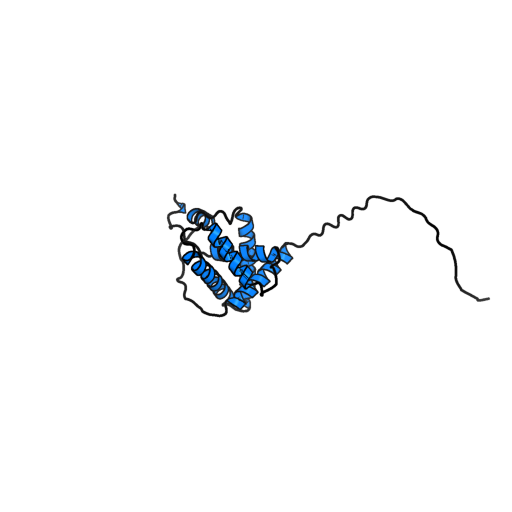 TYR A 1 117 ? 6.423 -2.427 9.419 1.00 90.94 117 TYR A O 1
ATOM 939 N N . TYR A 1 118 ? 5.017 -3.152 7.822 1.00 93.75 118 TYR A N 1
ATOM 940 C CA . TYR A 1 118 ? 3.803 -2.955 8.606 1.00 93.75 118 TYR A CA 1
ATOM 941 C C . TYR A 1 118 ? 3.868 -3.656 9.972 1.00 93.75 118 TYR A C 1
ATOM 943 O O . TYR A 1 118 ? 3.667 -3.022 11.008 1.00 93.75 118 TYR A O 1
ATOM 951 N N . ARG A 1 119 ? 4.219 -4.950 10.014 1.00 91.00 119 ARG A N 1
ATOM 952 C CA . ARG A 1 119 ? 4.341 -5.718 11.268 1.00 91.00 119 ARG A CA 1
ATOM 953 C C . ARG A 1 119 ? 5.423 -5.137 12.180 1.00 91.00 119 ARG A C 1
ATOM 955 O O . ARG A 1 119 ? 5.204 -5.012 13.386 1.00 91.00 119 ARG A O 1
ATOM 962 N N . LYS A 1 120 ? 6.583 -4.779 11.619 1.00 90.81 120 LYS A N 1
ATOM 963 C CA . LYS A 1 120 ? 7.704 -4.157 12.344 1.00 90.81 120 LYS A CA 1
ATOM 964 C C . LYS A 1 120 ? 7.278 -2.830 12.978 1.00 90.81 120 LYS A C 1
ATOM 966 O O . LYS A 1 120 ? 7.581 -2.597 14.148 1.00 90.81 120 LYS A O 1
ATOM 971 N N . ILE A 1 121 ? 6.563 -1.987 12.236 1.00 92.69 121 ILE A N 1
ATOM 972 C CA . ILE A 1 121 ? 6.094 -0.674 12.693 1.00 92.69 121 ILE A CA 1
ATOM 973 C C . ILE A 1 121 ? 4.977 -0.830 13.726 1.00 92.69 121 ILE A C 1
ATOM 975 O O . ILE A 1 121 ? 5.106 -0.269 14.814 1.00 92.69 121 ILE A O 1
ATOM 979 N N . ARG A 1 122 ? 3.942 -1.638 13.455 1.00 89.31 122 ARG A N 1
ATOM 980 C CA . ARG A 1 122 ? 2.810 -1.869 14.374 1.00 89.31 122 ARG A CA 1
ATOM 981 C C . ARG A 1 122 ? 3.276 -2.393 15.735 1.00 89.31 122 ARG A C 1
ATOM 983 O O . ARG A 1 122 ? 2.829 -1.891 16.760 1.00 89.31 122 ARG A O 1
ATOM 990 N N . ARG A 1 123 ? 4.243 -3.322 15.771 1.00 88.31 123 ARG A N 1
ATOM 991 C CA . ARG A 1 123 ? 4.829 -3.832 17.031 1.00 88.31 123 ARG A CA 1
ATOM 992 C C . ARG A 1 123 ? 5.530 -2.754 17.860 1.00 88.31 123 ARG A C 1
ATOM 994 O O . ARG A 1 123 ? 5.505 -2.823 19.082 1.00 88.31 123 ARG A O 1
ATOM 1001 N N . LYS A 1 124 ? 6.175 -1.783 17.209 1.00 87.81 124 LYS A N 1
ATOM 1002 C CA . LYS A 1 124 ? 6.897 -0.688 17.880 1.00 87.81 124 LYS A CA 1
ATOM 1003 C C . LYS A 1 124 ? 5.996 0.495 18.247 1.00 87.81 124 LYS A C 1
ATOM 1005 O O . LYS A 1 124 ? 6.430 1.366 18.991 1.00 87.81 124 LYS A O 1
ATOM 1010 N N . ASN A 1 125 ? 4.782 0.553 17.702 1.00 87.25 125 ASN A N 1
ATOM 1011 C CA . ASN A 1 125 ? 3.895 1.715 17.756 1.00 87.25 125 ASN A CA 1
ATOM 1012 C C . ASN A 1 125 ? 2.468 1.292 18.132 1.00 87.25 125 ASN A C 1
ATOM 1014 O O . ASN A 1 125 ? 1.513 1.633 17.440 1.00 87.25 125 ASN A O 1
ATOM 1018 N N . THR A 1 126 ? 2.319 0.535 19.220 1.00 79.50 126 THR A N 1
ATOM 1019 C CA . THR A 1 126 ? 1.030 -0.059 19.625 1.00 79.50 126 THR A CA 1
ATOM 1020 C C . THR A 1 126 ? -0.069 0.965 19.911 1.00 79.50 126 THR A C 1
ATOM 1022 O O . THR A 1 126 ? -1.238 0.617 19.829 1.00 79.50 126 THR A O 1
ATOM 1025 N N . ASN A 1 127 ? 0.298 2.214 20.216 1.00 85.00 127 ASN A N 1
ATOM 1026 C CA . ASN A 1 127 ? -0.633 3.293 20.567 1.00 85.00 127 ASN A CA 1
ATOM 1027 C C . ASN A 1 127 ? -0.691 4.398 19.492 1.00 85.00 127 ASN A C 1
ATOM 1029 O O . ASN A 1 127 ? -1.056 5.533 19.792 1.00 85.00 127 ASN A O 1
ATOM 1033 N N . CYS A 1 128 ? -0.239 4.125 18.264 1.00 88.50 128 CYS A N 1
ATOM 1034 C CA . CYS A 1 128 ? -0.357 5.072 17.154 1.00 88.50 128 CYS A CA 1
ATOM 1035 C C . CYS A 1 128 ? -1.653 4.847 16.375 1.00 88.50 128 CYS A C 1
ATOM 1037 O O . CYS A 1 128 ? -2.101 3.712 16.240 1.00 88.50 128 CYS A O 1
ATOM 1039 N N . SER A 1 129 ? -2.206 5.934 15.829 1.00 93.12 129 SER A N 1
ATOM 1040 C CA . SER A 1 129 ? -3.312 5.862 14.874 1.00 93.12 129 SER A CA 1
ATOM 1041 C C . SER A 1 129 ? -2.901 5.096 13.617 1.00 93.12 129 SER A C 1
ATOM 1043 O O . SER A 1 129 ? -1.711 5.005 13.288 1.00 93.12 129 SER A O 1
ATOM 1045 N N . ALA A 1 130 ? -3.893 4.566 12.905 1.00 92.69 130 ALA A N 1
ATOM 1046 C CA . ALA A 1 130 ? -3.676 3.860 11.652 1.00 92.69 130 ALA A CA 1
ATOM 1047 C C . ALA A 1 130 ? -2.966 4.744 10.612 1.00 92.69 130 ALA A C 1
ATOM 1049 O O . ALA A 1 130 ? -1.997 4.288 10.006 1.00 92.69 130 ALA A O 1
ATOM 1050 N N . ASP A 1 131 ? -3.333 6.023 10.519 1.00 94.56 131 ASP A N 1
ATOM 1051 C CA . ASP A 1 131 ? -2.690 7.000 9.627 1.00 94.56 131 ASP A CA 1
ATOM 1052 C C . ASP A 1 131 ? -1.186 7.126 9.888 1.00 94.56 131 ASP A C 1
ATOM 1054 O O . ASP A 1 131 ? -0.375 6.977 8.980 1.00 94.56 131 ASP A O 1
ATOM 1058 N N . LYS A 1 132 ? -0.778 7.257 11.158 1.00 94.31 132 LYS A N 1
ATOM 1059 C CA . LYS A 1 132 ? 0.649 7.312 11.526 1.00 94.31 132 LYS A CA 1
ATOM 1060 C C . LYS A 1 132 ? 1.390 6.018 11.213 1.00 94.31 132 LYS A C 1
ATOM 1062 O O . LYS A 1 132 ? 2.608 6.027 11.036 1.00 94.31 132 LYS A O 1
ATOM 1067 N N . ILE A 1 133 ? 0.697 4.880 11.230 1.00 94.75 133 ILE A N 1
ATOM 1068 C CA . ILE A 1 133 ? 1.289 3.605 10.823 1.00 94.75 133 ILE A CA 1
ATOM 1069 C C . ILE A 1 133 ? 1.479 3.592 9.303 1.00 94.75 133 ILE A C 1
ATOM 1071 O O . ILE A 1 133 ? 2.549 3.177 8.863 1.00 94.75 133 ILE A O 1
ATOM 1075 N N . ILE A 1 134 ? 0.498 4.067 8.528 1.00 95.50 134 ILE A N 1
ATOM 1076 C CA . ILE A 1 134 ? 0.576 4.186 7.063 1.00 95.50 134 ILE A CA 1
ATOM 1077 C C . ILE A 1 134 ? 1.728 5.115 6.668 1.00 95.50 134 ILE A C 1
ATOM 1079 O O . ILE A 1 134 ? 2.628 4.665 5.964 1.00 95.50 134 ILE A O 1
ATOM 1083 N N . GLU A 1 135 ? 1.783 6.330 7.221 1.00 95.12 135 GLU A N 1
ATOM 1084 C CA . GLU A 1 135 ? 2.869 7.300 7.002 1.00 95.12 135 GLU A CA 1
ATOM 1085 C C . GLU A 1 135 ? 4.249 6.663 7.210 1.00 95.12 135 GLU A C 1
ATOM 1087 O O . GLU A 1 135 ? 5.139 6.755 6.365 1.00 95.12 135 GLU A O 1
ATOM 1092 N N . LYS A 1 136 ? 4.428 5.951 8.331 1.00 94.69 136 LYS A N 1
ATOM 1093 C CA . LYS A 1 136 ? 5.697 5.285 8.652 1.00 94.69 136 LYS A CA 1
ATOM 1094 C C . LYS A 1 136 ? 6.017 4.134 7.704 1.00 94.69 136 LYS A C 1
ATOM 1096 O O . LYS A 1 136 ? 7.195 3.890 7.445 1.00 94.69 136 LYS A O 1
ATOM 1101 N N . VAL A 1 137 ? 5.008 3.399 7.231 1.00 94.62 137 VAL A N 1
ATOM 1102 C CA . VAL A 1 137 ? 5.199 2.336 6.235 1.00 94.62 137 VAL A CA 1
ATOM 1103 C C . VAL A 1 137 ? 5.673 2.954 4.924 1.00 94.62 137 VAL A C 1
ATOM 1105 O O . VAL A 1 137 ? 6.695 2.502 4.410 1.00 94.62 137 VAL A O 1
ATOM 1108 N N . CYS A 1 138 ? 5.006 4.008 4.441 1.00 94.31 138 CYS A N 1
ATOM 1109 C CA . CYS A 1 138 ? 5.424 4.752 3.254 1.00 94.31 138 CYS A CA 1
ATOM 1110 C C . CYS A 1 138 ? 6.868 5.247 3.408 1.00 94.31 138 CYS A C 1
ATOM 1112 O O . CYS A 1 138 ? 7.723 4.873 2.611 1.00 94.31 138 CYS A O 1
ATOM 1114 N N . SER A 1 139 ? 7.193 5.947 4.501 1.00 92.31 139 SER A N 1
ATOM 1115 C CA . SER A 1 139 ? 8.547 6.472 4.739 1.00 92.31 139 SER A CA 1
ATOM 1116 C C . SER A 1 139 ? 9.639 5.393 4.767 1.00 92.31 139 SER A C 1
ATOM 1118 O O . SER A 1 139 ? 10.745 5.622 4.272 1.00 92.31 139 SER A O 1
ATOM 1120 N N . GLU A 1 140 ? 9.381 4.215 5.349 1.00 90.81 140 GLU A N 1
ATOM 1121 C CA . GLU A 1 140 ? 10.370 3.124 5.357 1.00 90.81 140 GLU A CA 1
ATOM 1122 C C . GLU A 1 140 ? 10.545 2.502 3.967 1.00 90.81 140 GLU A C 1
ATOM 1124 O O . GLU A 1 140 ? 11.674 2.162 3.608 1.00 90.81 140 GLU A O 1
ATOM 1129 N N . ILE A 1 141 ? 9.473 2.395 3.173 1.00 90.88 141 ILE A N 1
ATOM 1130 C CA . ILE A 1 141 ? 9.549 1.944 1.777 1.00 90.88 141 ILE A CA 1
ATOM 1131 C C . ILE A 1 141 ? 10.337 2.957 0.945 1.00 90.88 141 ILE A C 1
ATOM 1133 O O . ILE A 1 141 ? 11.295 2.574 0.279 1.00 90.88 141 ILE A O 1
ATOM 1137 N N . GLU A 1 142 ? 10.001 4.244 1.026 1.00 91.25 142 GLU A N 1
ATOM 1138 C CA . GLU A 1 142 ? 10.721 5.315 0.332 1.00 91.25 142 GLU A CA 1
ATOM 1139 C C . GLU A 1 142 ? 12.210 5.296 0.685 1.00 91.25 142 GLU A C 1
ATOM 1141 O O . GLU A 1 142 ? 13.065 5.297 -0.198 1.00 91.25 142 GLU A O 1
ATOM 1146 N N . THR A 1 143 ? 12.529 5.186 1.978 1.00 89.00 143 THR A N 1
ATOM 1147 C CA . THR A 1 143 ? 13.913 5.090 2.462 1.00 89.00 143 THR A CA 1
ATOM 1148 C C . THR A 1 143 ? 14.625 3.845 1.930 1.00 89.00 143 THR A C 1
ATOM 1150 O O . THR A 1 143 ? 15.823 3.900 1.677 1.00 89.00 143 THR A O 1
ATOM 1153 N N . ALA A 1 144 ? 13.923 2.722 1.755 1.00 85.19 144 ALA A N 1
ATOM 1154 C CA . ALA A 1 144 ? 14.498 1.491 1.210 1.00 85.19 144 ALA A CA 1
ATOM 1155 C C . ALA A 1 144 ? 14.686 1.530 -0.317 1.00 85.19 144 ALA A C 1
ATOM 1157 O O . ALA A 1 144 ? 15.567 0.850 -0.847 1.00 85.19 144 ALA A O 1
ATOM 1158 N N . LEU A 1 145 ? 13.863 2.306 -1.026 1.00 83.69 145 LEU A N 1
ATOM 1159 C CA . LEU A 1 145 ? 14.003 2.572 -2.462 1.00 83.69 145 LEU A CA 1
ATOM 1160 C C . LEU A 1 145 ? 15.141 3.558 -2.744 1.00 83.69 145 LEU A C 1
ATOM 1162 O O . LEU A 1 145 ? 15.807 3.492 -3.778 1.00 83.69 145 LEU A O 1
ATOM 1166 N N . ILE A 1 146 ? 15.375 4.461 -1.799 1.00 79.31 146 ILE A N 1
ATOM 1167 C CA . ILE A 1 146 ? 16.444 5.444 -1.816 1.00 79.31 146 ILE A CA 1
ATOM 1168 C C . ILE A 1 146 ? 17.775 4.786 -1.399 1.00 79.31 146 ILE A C 1
ATOM 1170 O O . ILE A 1 146 ? 17.957 4.312 -0.282 1.00 79.31 146 ILE A O 1
ATOM 1174 N N . GLY A 1 147 ? 18.778 4.817 -2.281 1.00 63.78 147 GLY A N 1
ATOM 1175 C CA . GLY A 1 147 ? 20.173 4.637 -1.859 1.00 63.78 147 GLY A CA 1
ATOM 1176 C C . GLY A 1 147 ? 20.641 5.820 -0.997 1.00 63.78 147 GLY A C 1
ATOM 1177 O O . GLY A 1 147 ? 20.022 6.872 -1.014 1.00 63.78 147 GLY A O 1
ATOM 1178 N N . LYS A 1 148 ? 21.767 5.709 -0.277 1.00 52.84 148 LYS A N 1
ATOM 1179 C CA . LYS A 1 148 ? 22.188 6.649 0.796 1.00 52.84 148 LYS A CA 1
ATOM 1180 C C . LYS A 1 148 ? 22.138 8.177 0.522 1.00 52.84 148 LYS A C 1
ATOM 1182 O O . LYS A 1 148 ? 22.275 8.908 1.493 1.00 52.84 148 LYS A O 1
ATOM 1187 N N . ASN A 1 149 ? 21.964 8.677 -0.711 1.00 49.16 149 ASN A N 1
ATOM 1188 C CA . ASN A 1 149 ? 22.066 10.109 -1.052 1.00 49.16 149 ASN A CA 1
ATOM 1189 C C . ASN A 1 149 ? 21.036 10.658 -2.072 1.00 49.16 149 ASN A C 1
ATOM 1191 O O . ASN A 1 149 ? 21.266 11.732 -2.627 1.00 49.16 149 ASN A O 1
ATOM 1195 N N . THR A 1 150 ? 19.925 9.977 -2.360 1.00 68.94 150 THR A N 1
ATOM 1196 C CA . THR A 1 150 ? 18.921 10.467 -3.336 1.00 68.94 150 THR A CA 1
ATOM 1197 C C . THR A 1 150 ? 17.556 10.678 -2.692 1.00 68.94 150 THR A C 1
ATOM 1199 O O . THR A 1 150 ? 17.239 10.039 -1.705 1.00 68.94 150 THR A O 1
ATOM 1202 N N . ARG A 1 151 ? 16.728 11.580 -3.214 1.00 76.81 151 ARG A N 1
ATOM 1203 C CA . ARG A 1 151 ? 15.309 11.667 -2.834 1.00 76.81 151 ARG A CA 1
ATOM 1204 C C . ARG A 1 151 ? 14.465 11.105 -3.968 1.00 76.81 151 ARG A C 1
ATOM 1206 O O . ARG A 1 151 ? 14.859 11.253 -5.122 1.00 76.81 151 ARG A O 1
ATOM 1213 N N . LEU A 1 152 ? 13.344 10.476 -3.628 1.00 82.88 152 LEU A N 1
ATOM 1214 C CA . LEU A 1 152 ? 12.333 10.120 -4.617 1.00 82.88 152 LEU A CA 1
ATOM 1215 C C . LEU A 1 152 ? 11.693 11.392 -5.179 1.00 82.88 152 LEU A C 1
ATOM 1217 O O . LEU A 1 152 ? 11.485 12.361 -4.440 1.00 82.88 152 LEU A O 1
ATOM 1221 N N . ALA A 1 153 ? 11.389 11.377 -6.472 1.00 86.81 153 ALA A N 1
ATOM 1222 C CA . ALA A 1 153 ? 10.534 12.366 -7.111 1.00 86.81 153 ALA A CA 1
ATOM 1223 C C . ALA A 1 153 ? 9.120 12.326 -6.505 1.00 86.81 153 ALA A C 1
ATOM 1225 O O . ALA A 1 153 ? 8.745 11.362 -5.832 1.00 86.81 153 ALA A O 1
ATOM 1226 N N . LEU A 1 154 ? 8.330 13.376 -6.726 1.00 85.94 154 LEU A N 1
ATOM 1227 C CA . LEU A 1 154 ? 6.988 13.477 -6.147 1.00 85.94 154 LEU A CA 1
ATOM 1228 C C . LEU A 1 154 ? 6.074 12.353 -6.659 1.00 85.94 154 LEU A C 1
ATOM 1230 O O . LEU A 1 154 ? 5.309 11.766 -5.900 1.00 85.94 154 LEU A O 1
ATOM 1234 N N . GLU A 1 155 ? 6.215 12.008 -7.933 1.00 87.00 155 GLU A N 1
ATOM 1235 C CA . GLU A 1 155 ? 5.482 10.943 -8.608 1.00 87.00 155 GLU A CA 1
ATOM 1236 C C . GLU A 1 155 ? 5.831 9.571 -8.017 1.00 87.00 155 GLU A C 1
ATOM 1238 O O . GLU A 1 155 ? 4.968 8.710 -7.881 1.00 87.00 155 GLU A O 1
ATOM 1243 N N . GLU A 1 156 ? 7.085 9.377 -7.604 1.00 86.69 156 GLU A N 1
ATOM 1244 C CA . GLU A 1 156 ? 7.552 8.148 -6.958 1.00 86.69 156 GLU A CA 1
ATOM 1245 C C . GLU A 1 156 ? 7.050 8.034 -5.516 1.00 86.69 156 GLU A C 1
ATOM 1247 O O . GLU A 1 156 ? 6.689 6.941 -5.087 1.00 86.69 156 GLU A O 1
ATOM 1252 N N . GLN A 1 157 ? 6.979 9.147 -4.779 1.00 90.00 157 GLN A N 1
ATOM 1253 C CA . GLN A 1 157 ? 6.358 9.183 -3.448 1.00 90.00 157 GLN A CA 1
ATOM 1254 C C . GLN A 1 157 ? 4.864 8.847 -3.553 1.00 90.00 157 GLN A C 1
ATOM 1256 O O . GLN A 1 157 ? 4.386 7.926 -2.894 1.00 90.00 157 GLN A O 1
ATOM 1261 N N . LYS A 1 158 ? 4.148 9.487 -4.487 1.00 90.88 158 LYS A N 1
ATOM 1262 C CA . LYS A 1 158 ? 2.735 9.188 -4.767 1.00 90.88 158 LYS A CA 1
ATOM 1263 C C . LYS A 1 158 ? 2.527 7.725 -5.181 1.00 90.88 158 LYS A C 1
ATOM 1265 O O . LYS A 1 158 ? 1.592 7.069 -4.729 1.00 90.88 158 LYS A O 1
ATOM 1270 N N . ALA A 1 159 ? 3.432 7.176 -5.990 1.00 91.56 159 ALA A N 1
ATOM 1271 C CA . ALA A 1 159 ? 3.407 5.766 -6.354 1.00 91.56 159 ALA A CA 1
ATOM 1272 C C . ALA A 1 159 ? 3.596 4.835 -5.141 1.00 91.56 159 ALA A C 1
ATOM 1274 O O . ALA A 1 159 ? 2.938 3.796 -5.077 1.00 91.56 159 ALA A O 1
ATOM 1275 N N . VAL A 1 160 ? 4.435 5.188 -4.158 1.00 94.56 160 VAL A N 1
ATOM 1276 C CA . VAL A 1 160 ? 4.546 4.422 -2.902 1.00 94.56 160 VAL A CA 1
ATOM 1277 C C . VAL A 1 160 ? 3.213 4.398 -2.159 1.00 94.56 160 VAL A C 1
ATOM 1279 O O . VAL A 1 160 ? 2.779 3.321 -1.740 1.00 94.56 160 VAL A O 1
ATOM 1282 N N . GLU A 1 161 ? 2.535 5.539 -2.041 1.00 95.12 161 GLU A N 1
ATOM 1283 C CA . GLU A 1 161 ? 1.225 5.613 -1.384 1.00 95.12 161 GLU A CA 1
ATOM 1284 C C . GLU A 1 161 ? 0.185 4.725 -2.079 1.00 95.12 161 GLU A C 1
ATOM 1286 O O . GLU A 1 161 ? -0.516 3.956 -1.417 1.00 95.12 161 GLU A O 1
ATOM 1291 N N . PHE A 1 162 ? 0.145 4.741 -3.415 1.00 94.19 162 PHE A N 1
ATOM 1292 C CA . PHE A 1 162 ? -0.737 3.873 -4.199 1.00 94.19 162 PHE A CA 1
ATOM 1293 C C . PHE A 1 162 ? -0.439 2.386 -4.008 1.00 94.19 162 PHE A C 1
ATOM 1295 O O . PHE A 1 162 ? -1.364 1.580 -3.893 1.00 94.19 162 PHE A O 1
ATOM 1302 N N . VAL A 1 163 ? 0.835 1.998 -3.929 1.00 94.75 163 VAL A N 1
ATOM 1303 C CA . VAL A 1 163 ? 1.210 0.600 -3.679 1.00 94.75 163 VAL A CA 1
ATOM 1304 C C . VAL A 1 163 ? 0.815 0.170 -2.262 1.00 94.75 163 VAL A C 1
ATOM 1306 O O . VAL A 1 163 ? 0.301 -0.936 -2.074 1.00 94.75 163 VAL A O 1
ATOM 1309 N N . VAL A 1 164 ? 0.994 1.031 -1.257 1.00 95.62 164 VAL A N 1
ATOM 1310 C CA . VAL A 1 164 ? 0.539 0.748 0.114 1.00 95.62 164 VAL A CA 1
ATOM 1311 C C . VAL A 1 164 ? -0.986 0.635 0.169 1.00 95.62 164 VAL A C 1
ATOM 1313 O O . VAL A 1 164 ? -1.498 -0.300 0.794 1.00 95.62 164 VAL A O 1
ATOM 1316 N N . PHE A 1 165 ? -1.708 1.513 -0.533 1.00 94.62 165 PHE A N 1
ATOM 1317 C CA . PHE A 1 165 ? -3.160 1.432 -0.662 1.00 94.62 165 PHE A CA 1
ATOM 1318 C C . PHE A 1 165 ? -3.612 0.141 -1.356 1.00 94.62 165 PHE A C 1
ATOM 1320 O O . PHE A 1 165 ? -4.528 -0.514 -0.864 1.00 94.62 165 PHE A O 1
ATOM 1327 N N . TYR A 1 166 ? -2.939 -0.299 -2.423 1.00 93.81 166 TYR A N 1
ATOM 1328 C CA . TYR A 1 166 ? -3.223 -1.581 -3.081 1.00 93.81 166 TYR A CA 1
ATOM 1329 C C . TYR A 1 166 ? -3.147 -2.756 -2.093 1.00 93.81 166 TYR A C 1
ATOM 1331 O O . TYR A 1 166 ? -4.091 -3.532 -1.952 1.00 93.81 166 TYR A O 1
ATOM 1339 N N . ILE A 1 167 ? -2.062 -2.844 -1.321 1.00 93.06 167 ILE A N 1
ATOM 1340 C CA . ILE A 1 167 ? -1.872 -3.893 -0.306 1.00 93.06 167 ILE A CA 1
ATOM 1341 C C . ILE A 1 167 ? -2.898 -3.781 0.837 1.00 93.06 167 ILE A C 1
ATOM 1343 O O . ILE A 1 167 ? -3.341 -4.799 1.389 1.00 93.06 167 ILE A O 1
ATOM 1347 N N . PHE A 1 168 ? -3.307 -2.562 1.196 1.00 91.88 168 PHE A N 1
ATOM 1348 C CA . PHE A 1 168 ? -4.408 -2.328 2.126 1.00 91.88 168 PHE A CA 1
ATOM 1349 C C . PHE A 1 168 ? -5.745 -2.838 1.569 1.00 91.88 168 PHE A C 1
ATOM 1351 O O . PHE A 1 168 ? -6.431 -3.594 2.270 1.00 91.88 168 PHE A O 1
ATOM 1358 N N . ALA A 1 169 ? -6.093 -2.482 0.332 1.00 86.81 169 ALA A N 1
ATOM 1359 C CA . ALA A 1 169 ? -7.328 -2.870 -0.344 1.00 86.81 169 ALA A CA 1
ATOM 1360 C C . ALA A 1 169 ? -7.442 -4.395 -0.484 1.00 86.81 169 ALA A C 1
ATOM 1362 O O . ALA A 1 169 ? -8.487 -4.960 -0.161 1.00 86.81 169 ALA A O 1
ATOM 1363 N N . GLU A 1 170 ? -6.334 -5.072 -0.804 1.00 87.12 170 GLU A N 1
ATOM 1364 C CA . GLU A 1 170 ? -6.212 -6.539 -0.897 1.00 87.12 170 GLU A CA 1
ATOM 1365 C C . GLU A 1 170 ? -6.152 -7.260 0.467 1.00 87.12 170 GLU A C 1
ATOM 1367 O O . GLU A 1 170 ? -5.844 -8.455 0.576 1.00 87.12 170 GLU A O 1
ATOM 1372 N N . CYS A 1 171 ? -6.429 -6.529 1.545 1.00 80.06 171 CYS A N 1
ATOM 1373 C CA . CYS A 1 171 ? -6.516 -7.041 2.904 1.00 80.06 171 CYS A CA 1
ATOM 1374 C C . CYS A 1 171 ? -5.261 -7.665 3.498 1.00 80.06 171 CYS A C 1
ATOM 1376 O O . CYS A 1 171 ? -5.322 -8.517 4.390 1.00 80.06 171 CYS A O 1
ATOM 1378 N N . LYS A 1 172 ? -4.101 -7.210 3.039 1.00 83.94 172 LYS A N 1
ATOM 1379 C CA . LYS A 1 172 ? -2.823 -7.781 3.459 1.00 83.94 172 LYS A CA 1
ATOM 1380 C C . LYS A 1 172 ? -2.255 -7.109 4.714 1.00 83.94 172 LYS A C 1
ATOM 1382 O O . LYS A 1 172 ? -1.433 -7.717 5.400 1.00 83.94 172 LYS A O 1
ATOM 1387 N N . ILE A 1 173 ? -2.716 -5.899 5.033 1.00 87.75 173 ILE A N 1
ATOM 1388 C CA . ILE A 1 173 ? -2.390 -5.114 6.238 1.00 87.75 173 ILE A CA 1
ATOM 1389 C C . ILE A 1 173 ? -3.669 -4.546 6.870 1.00 87.75 173 ILE A C 1
ATOM 1391 O O . ILE A 1 173 ? -4.680 -4.442 6.177 1.00 87.75 173 ILE A O 1
ATOM 1395 N N . PHE A 1 174 ? -3.613 -4.153 8.147 1.00 90.62 174 PHE A N 1
ATOM 1396 C CA . PHE A 1 174 ? -4.767 -3.725 8.961 1.00 90.62 174 PHE A CA 1
ATOM 1397 C C . PHE A 1 174 ? -5.821 -4.806 9.207 1.00 90.62 174 PHE A C 1
ATOM 1399 O O . PHE A 1 174 ? -5.826 -5.860 8.567 1.00 90.62 174 PHE A O 1
ATOM 1406 N N . ASP A 1 175 ? -6.668 -4.563 10.204 1.00 87.12 175 ASP A N 1
ATOM 1407 C CA . ASP A 1 175 ? -7.643 -5.546 10.650 1.00 87.12 175 ASP A CA 1
ATOM 1408 C C . ASP A 1 175 ? -8.872 -5.496 9.737 1.00 87.12 175 ASP A C 1
ATOM 1410 O O . ASP A 1 175 ? -9.227 -4.458 9.172 1.00 87.12 175 ASP A O 1
ATOM 1414 N N . LYS A 1 176 ? -9.504 -6.650 9.540 1.00 84.06 176 LYS A N 1
ATOM 1415 C CA . LYS A 1 176 ? -10.743 -6.722 8.767 1.00 84.06 176 LYS A CA 1
ATOM 1416 C C . LYS A 1 176 ? -11.924 -6.352 9.642 1.00 84.06 176 LYS A C 1
ATOM 1418 O O . LYS A 1 176 ? -11.971 -6.831 10.779 1.00 84.06 176 LYS A O 1
ATOM 1423 N N . PRO A 1 177 ? -12.903 -5.618 9.096 1.00 84.19 177 PRO A N 1
ATOM 1424 C CA . PRO A 1 177 ? -14.165 -5.458 9.783 1.00 84.19 177 PRO A CA 1
ATOM 1425 C C . PRO A 1 177 ? -14.835 -6.832 9.999 1.00 84.19 177 PRO A C 1
ATOM 1427 O O . PRO A 1 177 ? -14.663 -7.752 9.185 1.00 84.19 177 PRO A O 1
ATOM 1430 N N . PRO A 1 178 ? -15.595 -6.996 11.093 1.00 82.88 178 PRO A N 1
ATOM 1431 C CA . PRO A 1 178 ? -16.506 -8.120 11.282 1.00 82.88 178 PRO A CA 1
ATOM 1432 C C . PRO A 1 178 ? -17.466 -8.292 10.094 1.00 82.88 178 PRO A C 1
ATOM 1434 O O . PRO A 1 178 ? -17.800 -7.334 9.402 1.00 82.88 178 PRO A O 1
ATOM 1437 N N . SER A 1 179 ? -17.932 -9.518 9.843 1.00 76.75 179 SER A N 1
ATOM 1438 C CA . SER A 1 179 ? -18.806 -9.823 8.695 1.00 76.75 179 SER A CA 1
ATOM 1439 C C . SER A 1 179 ? -20.176 -9.138 8.756 1.00 76.75 179 SER A C 1
ATOM 1441 O O . SER A 1 179 ? -20.823 -8.976 7.728 1.00 76.75 179 SER A O 1
ATOM 1443 N N . ASP A 1 180 ? -20.615 -8.752 9.949 1.00 77.75 180 ASP A N 1
ATOM 1444 C CA . ASP A 1 180 ? -21.856 -8.031 10.237 1.00 77.75 180 ASP A CA 1
ATOM 1445 C C . ASP A 1 180 ? -21.681 -6.504 10.267 1.00 77.75 180 ASP A C 1
ATOM 1447 O O . ASP A 1 180 ? -22.662 -5.785 10.429 1.00 77.75 180 ASP A O 1
ATOM 1451 N N . TYR A 1 181 ? -20.463 -5.991 10.058 1.00 77.56 181 TYR A N 1
ATOM 1452 C CA . TYR A 1 181 ? -20.166 -4.557 10.136 1.00 77.56 181 TYR A CA 1
ATOM 1453 C C . TYR A 1 181 ? -20.980 -3.718 9.139 1.00 77.56 181 TYR A C 1
ATOM 1455 O O . TYR A 1 181 ? -21.426 -2.632 9.469 1.00 77.56 181 TYR A O 1
ATOM 1463 N N . ALA A 1 182 ? -21.237 -4.244 7.936 1.00 64.25 182 ALA A N 1
ATOM 1464 C CA . ALA A 1 182 ? -22.031 -3.559 6.910 1.00 64.25 182 ALA A CA 1
ATOM 1465 C C . ALA A 1 182 ? -23.547 -3.531 7.200 1.00 64.25 182 ALA A C 1
ATOM 1467 O O . ALA A 1 182 ? -24.307 -2.956 6.427 1.00 64.25 182 ALA A O 1
ATOM 1468 N N . SER A 1 183 ? -23.999 -4.235 8.244 1.00 61.56 183 SER A N 1
ATOM 1469 C CA . SER A 1 183 ? -25.410 -4.313 8.656 1.00 61.56 183 SER A CA 1
ATOM 1470 C C . SER A 1 183 ? -25.729 -3.422 9.864 1.00 61.56 183 SER A C 1
ATOM 1472 O O . SER A 1 183 ? -26.850 -3.490 10.372 1.00 61.56 183 SER A O 1
ATOM 1474 N N . GLN A 1 184 ? -24.752 -2.640 10.336 1.00 54.09 184 GLN A N 1
ATOM 1475 C CA . GLN A 1 184 ? -24.863 -1.667 11.428 1.00 54.09 184 GLN A CA 1
ATOM 1476 C C . GLN A 1 184 ? -24.987 -0.250 10.867 1.00 54.09 184 GLN A C 1
ATOM 1478 O O . GLN A 1 184 ? -25.726 0.541 11.492 1.00 54.09 184 GLN A O 1
#

Radius of gyration: 26.85 Å; chains: 1; bounding box: 55×68×94 Å

Secondary structure (DSSP, 8-state):
-------------------------------HHHHHHHHHHHHHHHHHHHT-S-----PPP-----HHHHHHHTT--TT-SHHHHHHHHHHHHHHHHHHHHH-TTHHHHHHHHHHHHHHHHHHH-TTS-HHHHHHHHHHHHHHHHS-TT----HHHHHHHHHHHHHHHHTTSSSPPPPTTGGG-